Protein AF-A0A1S3SBT1-F1 (afdb_monomer_lite)

Structure (mmCIF, N/CA/C/O backbone):
data_AF-A0A1S3SBT1-F1
#
_entry.id   AF-A0A1S3SBT1-F1
#
loop_
_atom_site.group_PDB
_atom_site.id
_atom_site.type_symbol
_atom_site.label_atom_id
_atom_site.label_alt_id
_atom_site.label_comp_id
_atom_site.label_asym_id
_atom_site.label_entity_id
_atom_site.label_seq_id
_atom_site.pdbx_PDB_ins_code
_atom_site.Cartn_x
_atom_site.Cartn_y
_atom_site.Cartn_z
_atom_site.occupancy
_atom_site.B_iso_or_equiv
_atom_site.auth_seq_id
_atom_site.auth_comp_id
_atom_site.auth_asym_id
_atom_site.auth_atom_id
_atom_site.pdbx_PDB_model_num
ATOM 1 N N . MET A 1 1 ? 6.942 11.671 21.708 1.00 81.94 1 MET A N 1
ATOM 2 C CA . MET A 1 1 ? 5.556 11.330 22.105 1.00 81.94 1 MET A CA 1
ATOM 3 C C . MET A 1 1 ? 4.851 12.502 22.788 1.00 81.94 1 MET A C 1
ATOM 5 O O . MET A 1 1 ? 3.897 12.998 22.210 1.00 81.94 1 MET A O 1
ATOM 9 N N . ASP A 1 2 ? 5.328 13.026 23.923 1.00 81.50 2 ASP A N 1
ATOM 10 C CA . ASP A 1 2 ? 4.641 14.138 24.624 1.00 81.50 2 ASP A CA 1
ATOM 11 C C . ASP A 1 2 ? 4.507 15.416 23.784 1.00 81.50 2 ASP A C 1
ATOM 13 O O . ASP A 1 2 ? 3.442 16.028 23.732 1.00 81.50 2 ASP A O 1
ATOM 17 N N . SER A 1 3 ? 5.566 15.779 23.051 1.00 83.88 3 SER A N 1
ATOM 18 C CA . SER A 1 3 ? 5.545 16.908 22.110 1.00 83.88 3 SER A CA 1
ATOM 19 C C . SER A 1 3 ? 4.547 16.704 20.960 1.00 83.88 3 SER A C 1
ATOM 21 O O . SER A 1 3 ? 3.870 17.649 20.571 1.00 83.88 3 SER A O 1
ATOM 23 N N . PHE A 1 4 ? 4.388 15.472 20.467 1.00 87.50 4 PHE A N 1
ATOM 24 C CA . PHE A 1 4 ? 3.412 15.140 19.426 1.00 87.50 4 PHE A CA 1
ATOM 25 C C . PHE A 1 4 ? 1.975 15.235 19.951 1.00 87.50 4 PHE A C 1
ATOM 27 O O . PHE A 1 4 ? 1.123 15.871 19.332 1.00 87.50 4 PHE A O 1
ATOM 34 N N . MET A 1 5 ? 1.720 14.674 21.136 1.00 90.38 5 MET A N 1
ATOM 35 C CA . MET A 1 5 ? 0.398 14.691 21.764 1.00 90.38 5 MET A CA 1
ATOM 36 C C . MET A 1 5 ? -0.037 16.087 22.214 1.00 90.38 5 MET A C 1
ATOM 38 O O . MET A 1 5 ? -1.235 16.338 22.350 1.00 90.38 5 MET A O 1
ATOM 42 N N . ALA A 1 6 ? 0.901 17.024 22.390 1.00 87.38 6 ALA A N 1
ATOM 43 C CA . ALA A 1 6 ? 0.577 18.419 22.667 1.00 87.38 6 ALA A CA 1
ATOM 44 C C . ALA A 1 6 ? -0.276 19.067 21.559 1.00 87.38 6 ALA A C 1
ATOM 46 O O . ALA A 1 6 ? -1.055 19.966 21.868 1.00 87.38 6 ALA A O 1
ATOM 47 N N . ASN A 1 7 ? -0.201 18.570 20.319 1.00 83.62 7 ASN A N 1
ATOM 48 C CA . ASN A 1 7 ? -1.014 19.047 19.195 1.00 83.62 7 ASN A CA 1
ATOM 49 C C . ASN A 1 7 ? -2.486 18.595 19.266 1.00 83.62 7 ASN A C 1
ATOM 51 O O . ASN A 1 7 ? -3.324 19.104 18.527 1.00 83.62 7 ASN A O 1
ATOM 55 N N . PHE A 1 8 ? -2.818 17.645 20.147 1.00 87.69 8 PHE A N 1
ATOM 56 C CA . PHE A 1 8 ? -4.122 16.971 20.183 1.00 87.69 8 PHE A CA 1
ATOM 57 C C . PHE A 1 8 ? -4.795 17.030 21.560 1.00 87.69 8 PHE A C 1
ATOM 59 O O . PHE A 1 8 ? -5.602 16.169 21.900 1.00 87.69 8 PHE A O 1
ATOM 66 N N . ARG A 1 9 ? -4.482 18.054 22.365 1.00 84.75 9 ARG A N 1
ATOM 67 C CA . ARG A 1 9 ? -5.026 18.222 23.729 1.00 84.75 9 ARG A CA 1
ATOM 68 C C . ARG A 1 9 ? -6.550 18.326 23.780 1.00 84.75 9 ARG A C 1
ATOM 70 O O . ARG A 1 9 ? -7.144 17.924 24.768 1.00 84.75 9 ARG A O 1
ATOM 77 N N . GLU A 1 10 ? -7.156 18.862 22.727 1.00 87.19 10 GLU A N 1
ATOM 78 C CA . GLU A 1 10 ? -8.607 19.059 22.613 1.00 87.19 10 GLU A CA 1
ATOM 79 C C . GLU A 1 10 ? -9.366 17.789 22.208 1.00 87.19 10 GLU A C 1
ATOM 81 O O . GLU A 1 10 ? -10.591 17.812 22.123 1.00 87.19 10 GLU A O 1
ATOM 86 N N . ARG A 1 11 ? -8.657 16.700 21.889 1.00 86.81 11 ARG A N 1
ATOM 87 C CA . ARG A 1 11 ? -9.279 15.448 21.457 1.00 86.81 11 ARG A CA 1
ATOM 88 C C . ARG A 1 11 ? -9.706 14.597 22.647 1.00 86.81 11 ARG A C 1
ATOM 90 O O . ARG A 1 11 ? -9.112 14.676 23.724 1.00 86.81 11 ARG A O 1
ATOM 97 N N . SER A 1 12 ? -10.727 13.773 22.428 1.00 90.69 12 SER A N 1
ATOM 98 C CA . SER A 1 12 ? -11.200 12.800 23.414 1.00 90.69 12 SER A CA 1
ATOM 99 C C . SER A 1 12 ? -10.101 11.801 23.798 1.00 90.69 12 SER A C 1
ATOM 101 O O . SER A 1 12 ? -9.121 11.622 23.075 1.00 90.69 12 SER A O 1
ATOM 103 N N . GLU A 1 13 ? -10.254 11.137 24.943 1.00 91.25 13 GLU A N 1
ATOM 104 C CA . GLU A 1 13 ? -9.289 10.140 25.426 1.00 91.25 13 GLU A CA 1
ATOM 105 C C . GLU A 1 13 ? -9.072 9.010 24.409 1.00 91.25 13 GLU A C 1
ATOM 107 O O . GLU A 1 13 ? -7.934 8.738 24.041 1.00 91.25 13 GLU A O 1
ATOM 112 N N . VAL A 1 14 ? -10.156 8.476 23.840 1.00 91.94 14 VAL A N 1
ATOM 113 C CA . VAL A 1 14 ? -10.114 7.408 22.824 1.00 91.94 14 VAL A CA 1
ATOM 114 C C . VAL A 1 14 ? -9.389 7.854 21.549 1.00 91.94 14 VAL A C 1
ATOM 116 O O . VAL A 1 14 ? -8.582 7.117 20.988 1.00 91.94 14 VAL A O 1
ATOM 119 N N . GLU A 1 15 ? -9.630 9.083 21.082 1.00 92.50 15 GLU A N 1
ATOM 120 C CA . GLU A 1 15 ? -8.884 9.630 19.941 1.00 92.50 15 GLU A CA 1
ATOM 121 C C . GLU A 1 15 ? -7.397 9.782 20.264 1.00 92.50 15 GLU A C 1
ATOM 123 O O . GLU A 1 15 ? -6.548 9.567 19.401 1.00 92.50 15 GLU A O 1
ATOM 128 N N . ARG A 1 16 ? -7.063 10.170 21.498 1.00 92.44 16 ARG A N 1
ATOM 129 C CA . ARG A 1 16 ? -5.675 10.339 21.925 1.00 92.44 16 ARG A CA 1
ATOM 130 C C . ARG A 1 16 ? -4.946 9.005 22.031 1.00 92.44 16 ARG A C 1
ATOM 132 O O . ARG A 1 16 ? -3.794 8.956 21.612 1.00 92.44 16 ARG A O 1
ATOM 139 N N . GLU A 1 17 ? -5.593 7.961 22.536 1.00 93.56 17 GLU A N 1
ATOM 140 C CA . GLU A 1 17 ? -5.052 6.597 22.545 1.00 93.56 17 GLU A CA 1
ATOM 141 C C . GLU A 1 17 ? -4.761 6.123 21.120 1.00 93.56 17 GLU A C 1
ATOM 143 O O . GLU A 1 17 ? -3.636 5.739 20.809 1.00 93.56 17 GLU A O 1
ATOM 148 N N . TRP A 1 18 ? -5.725 6.280 20.210 1.00 94.94 18 TRP A N 1
ATOM 149 C CA . TRP A 1 18 ? -5.542 5.917 18.805 1.00 94.94 18 TRP A CA 1
ATOM 150 C C . TRP A 1 18 ? -4.385 6.688 18.141 1.00 94.94 18 TRP A C 1
ATOM 152 O O . TRP A 1 18 ? -3.579 6.124 17.400 1.00 94.94 18 TRP A O 1
ATOM 162 N N . LEU A 1 19 ? -4.248 7.986 18.434 1.00 95.00 19 LEU A N 1
ATOM 163 C CA . LEU A 1 19 ? -3.139 8.811 17.938 1.00 95.00 19 LEU A CA 1
ATOM 164 C C . LEU A 1 19 ? -1.782 8.398 18.525 1.00 95.00 19 LEU A C 1
ATOM 166 O O . LEU A 1 19 ? -0.765 8.489 17.833 1.00 95.00 19 LEU A O 1
ATOM 170 N N . GLN A 1 20 ? -1.749 7.954 19.783 1.00 94.88 20 GLN A N 1
ATOM 171 C CA . GLN A 1 20 ? -0.543 7.403 20.404 1.00 94.88 20 GLN A CA 1
ATOM 172 C C . GLN A 1 20 ? -0.136 6.096 19.731 1.00 94.88 20 GLN A C 1
ATOM 174 O O . GLN A 1 20 ? 1.034 5.951 19.373 1.00 94.88 20 GLN A O 1
ATOM 179 N N . GLU A 1 21 ? -1.085 5.186 19.503 1.00 95.31 21 GLU A N 1
ATOM 180 C CA . GLU A 1 21 ? -0.840 3.940 18.773 1.00 95.31 21 GLU A CA 1
ATOM 181 C C . GLU A 1 21 ? -0.306 4.216 17.369 1.00 95.31 21 GLU A C 1
ATOM 183 O O . GLU A 1 21 ? 0.695 3.624 16.970 1.00 95.31 21 GLU A O 1
ATOM 188 N N . LEU A 1 22 ? -0.902 5.170 16.645 1.00 95.69 22 LEU A N 1
ATOM 189 C CA . LEU A 1 22 ? -0.420 5.583 15.328 1.00 95.69 22 LEU A CA 1
ATOM 190 C C . LEU A 1 22 ? 1.019 6.093 15.389 1.00 95.69 22 LEU A C 1
ATOM 192 O O . LEU A 1 22 ? 1.849 5.678 14.583 1.00 95.69 22 LEU A O 1
ATOM 196 N N . PHE A 1 23 ? 1.334 6.977 16.338 1.00 95.31 23 PHE A N 1
ATOM 197 C CA . PHE A 1 23 ? 2.682 7.525 16.479 1.00 95.31 23 PHE A CA 1
ATOM 198 C C . PHE A 1 23 ? 3.713 6.430 16.777 1.00 95.31 23 PHE A C 1
ATOM 200 O O . PHE A 1 23 ? 4.773 6.385 16.148 1.00 95.31 23 PHE A O 1
ATOM 207 N N . VAL A 1 24 ? 3.399 5.533 17.716 1.00 95.44 24 VAL A N 1
ATOM 208 C CA . VAL A 1 24 ? 4.248 4.384 18.059 1.00 95.44 24 VAL A CA 1
ATOM 209 C C . VAL A 1 24 ? 4.427 3.483 16.841 1.00 95.44 24 VAL A C 1
ATOM 211 O O . VAL A 1 24 ? 5.555 3.138 16.496 1.00 95.44 24 VAL A O 1
ATOM 214 N N . PHE A 1 25 ? 3.342 3.179 16.130 1.00 95.94 25 PHE A N 1
ATOM 215 C CA . PHE A 1 25 ? 3.380 2.341 14.942 1.00 95.94 25 PHE A CA 1
ATOM 216 C C . PHE A 1 25 ? 4.253 2.946 13.839 1.00 95.94 25 PHE A C 1
ATOM 218 O O . PHE A 1 25 ? 5.095 2.249 13.277 1.00 95.94 25 PHE A O 1
ATOM 225 N N . VAL A 1 26 ? 4.095 4.239 13.541 1.00 93.81 26 VAL A N 1
ATOM 226 C CA . VAL A 1 26 ? 4.898 4.940 12.528 1.00 93.81 26 VAL A CA 1
ATOM 227 C C . VAL A 1 26 ? 6.373 4.949 12.922 1.00 93.81 26 VAL A C 1
ATOM 229 O O . VAL A 1 26 ? 7.224 4.657 12.082 1.00 93.81 26 VAL A O 1
ATOM 232 N N . ARG A 1 27 ? 6.685 5.242 14.189 1.00 93.31 27 ARG A N 1
ATOM 233 C CA . ARG A 1 27 ? 8.058 5.256 14.708 1.00 93.31 27 ARG A CA 1
ATOM 234 C C . ARG A 1 27 ? 8.724 3.881 14.627 1.00 93.31 27 ARG A C 1
ATOM 236 O O . ARG A 1 27 ? 9.890 3.813 14.252 1.00 93.31 27 ARG A O 1
ATOM 243 N N . ASP A 1 28 ? 8.003 2.819 14.972 1.00 94.12 28 ASP A N 1
ATOM 244 C CA . ASP A 1 28 ? 8.594 1.489 15.146 1.00 94.12 28 ASP A CA 1
ATOM 245 C C . ASP A 1 28 ? 8.542 0.641 13.869 1.00 94.12 28 ASP A C 1
ATOM 247 O O . ASP A 1 28 ? 9.455 -0.141 13.620 1.00 94.12 28 ASP A O 1
ATOM 251 N N . ASN A 1 29 ? 7.518 0.815 13.025 1.00 93.19 29 ASN A N 1
ATOM 252 C CA . ASN A 1 29 ? 7.289 -0.040 11.855 1.00 93.19 29 ASN A CA 1
ATOM 253 C C . ASN A 1 29 ? 7.574 0.660 10.523 1.00 93.19 29 ASN A C 1
ATOM 255 O O . ASN A 1 29 ? 8.060 0.019 9.595 1.00 93.19 29 ASN A O 1
ATOM 259 N N . LEU A 1 30 ? 7.304 1.962 10.393 1.00 90.69 30 LEU A N 1
ATOM 260 C CA . LEU A 1 30 ? 7.483 2.663 9.115 1.00 90.69 30 LEU A CA 1
ATOM 261 C C . LEU A 1 30 ? 8.811 3.422 9.042 1.00 90.69 30 LEU A C 1
ATOM 263 O O . LEU A 1 30 ? 9.525 3.338 8.048 1.00 90.69 30 LEU A O 1
ATOM 267 N N . TYR A 1 31 ? 9.162 4.165 10.087 1.00 88.56 31 TYR A N 1
ATOM 268 C CA . TYR A 1 31 ? 10.351 5.012 10.096 1.00 88.56 31 TYR A CA 1
ATOM 269 C C . TYR A 1 31 ? 11.665 4.245 9.831 1.00 88.56 31 TYR A C 1
ATOM 271 O O . TYR A 1 31 ? 12.457 4.720 9.013 1.00 88.56 31 TYR A O 1
ATOM 279 N N . PRO A 1 32 ? 11.902 3.042 10.400 1.00 88.00 32 PRO A N 1
ATOM 280 C CA . PRO A 1 32 ? 13.158 2.319 10.187 1.00 88.00 32 PRO A CA 1
ATOM 281 C C . PRO A 1 32 ? 13.380 1.877 8.735 1.00 88.00 32 PRO A C 1
ATOM 283 O O . PRO A 1 32 ? 14.521 1.816 8.279 1.00 88.00 32 PRO A O 1
ATOM 286 N N . VAL A 1 33 ? 12.307 1.601 7.984 1.00 83.88 33 VAL A N 1
ATOM 287 C CA . VAL A 1 33 ? 12.416 1.130 6.590 1.00 83.88 33 VAL A CA 1
ATOM 288 C C . VAL A 1 33 ? 12.629 2.242 5.576 1.00 83.88 33 VAL A C 1
ATOM 290 O O . VAL A 1 33 ? 12.938 1.963 4.419 1.00 83.88 33 VAL A O 1
ATOM 293 N N . LEU A 1 34 ? 12.502 3.500 5.995 1.00 79.38 34 LEU A N 1
ATOM 294 C CA . LEU A 1 34 ? 12.773 4.643 5.133 1.00 79.38 34 LEU A CA 1
ATOM 295 C C . LEU A 1 34 ? 14.276 4.926 4.977 1.00 79.38 34 LEU A C 1
ATOM 297 O O . LEU A 1 34 ? 14.650 5.655 4.063 1.00 79.38 34 LEU A O 1
ATOM 301 N N . GLY A 1 35 ? 15.139 4.309 5.797 1.00 65.06 35 GLY A N 1
ATOM 302 C CA . GLY A 1 35 ? 16.602 4.411 5.713 1.00 65.06 35 GLY A CA 1
ATOM 303 C C . GLY A 1 35 ? 17.174 5.790 6.102 1.00 65.06 35 GLY A C 1
ATOM 304 O O . GLY A 1 35 ? 16.425 6.696 6.456 1.00 65.06 35 GLY A O 1
ATOM 305 N N . PRO A 1 36 ? 18.506 6.009 5.989 1.00 55.16 36 PRO A N 1
ATOM 306 C CA . PRO A 1 36 ? 19.169 7.318 6.209 1.00 55.16 36 PRO A CA 1
ATOM 307 C C . PRO A 1 36 ? 18.782 8.392 5.166 1.00 55.16 36 PRO A C 1
ATOM 309 O O . PRO A 1 36 ? 19.274 9.518 5.151 1.00 55.16 36 PRO A O 1
ATOM 312 N N . SER A 1 37 ? 17.909 7.990 4.258 1.00 51.69 37 SER A N 1
ATOM 313 C CA . SER A 1 37 ? 17.409 8.626 3.059 1.00 51.69 37 SER A CA 1
ATOM 314 C C . SER A 1 37 ? 16.285 9.632 3.292 1.00 51.69 37 SER A C 1
ATOM 316 O O . SER A 1 37 ? 15.920 10.362 2.373 1.00 51.69 37 SER A O 1
ATOM 318 N N . THR A 1 38 ? 15.722 9.651 4.500 1.00 51.88 38 THR A N 1
ATOM 319 C CA . THR A 1 38 ? 14.586 10.487 4.916 1.00 51.88 38 THR A CA 1
ATOM 320 C C . THR A 1 38 ? 14.904 11.978 4.977 1.00 51.88 38 THR A C 1
ATOM 322 O O . THR A 1 38 ? 13.992 12.794 5.103 1.00 51.88 38 THR A O 1
ATOM 325 N N . GLY A 1 39 ? 16.177 12.370 4.875 1.00 55.47 39 GLY A N 1
ATOM 326 C CA . GLY A 1 39 ? 16.572 13.744 5.160 1.00 55.47 39 GLY A CA 1
ATOM 327 C C . GLY A 1 39 ? 16.205 14.117 6.600 1.00 55.47 39 GLY A C 1
ATOM 328 O O . GLY A 1 39 ? 16.385 13.327 7.519 1.00 55.47 39 GLY A O 1
ATOM 329 N N . THR A 1 40 ? 15.679 15.323 6.799 1.00 62.72 40 THR A N 1
ATOM 330 C CA . THR A 1 40 ? 15.282 15.880 8.105 1.00 62.72 40 THR A CA 1
ATOM 331 C C . THR A 1 40 ? 13.908 15.416 8.601 1.00 62.72 40 THR A C 1
ATOM 333 O O . THR A 1 40 ? 13.408 15.974 9.574 1.00 62.72 40 THR A O 1
ATOM 336 N N . VAL A 1 41 ? 13.267 14.454 7.929 1.00 77.75 41 VAL A N 1
ATOM 337 C CA . VAL A 1 41 ? 11.922 13.990 8.290 1.00 77.75 41 VAL A CA 1
ATOM 338 C C . VAL A 1 41 ? 11.944 13.308 9.652 1.00 77.75 41 VAL A C 1
ATOM 340 O O . VAL A 1 41 ? 12.600 12.282 9.817 1.00 77.75 41 VAL A O 1
ATOM 343 N N . SER A 1 42 ? 11.188 13.843 10.610 1.00 86.00 42 SER A N 1
ATOM 344 C CA . SER A 1 42 ? 11.016 13.216 11.920 1.00 86.00 42 SER A CA 1
ATOM 345 C C . SER A 1 42 ? 9.818 12.247 11.945 1.00 86.00 42 SER A C 1
ATOM 347 O O . SER A 1 42 ? 8.878 12.394 11.150 1.00 86.00 42 SER A O 1
ATOM 349 N N . PRO A 1 43 ? 9.790 11.270 12.875 1.00 88.06 43 PRO A N 1
ATOM 350 C CA . PRO A 1 43 ? 8.619 10.418 13.099 1.00 88.06 43 PRO A CA 1
ATOM 351 C C . PRO A 1 43 ? 7.334 11.216 13.373 1.00 88.06 43 PRO A C 1
ATOM 353 O O . PRO A 1 43 ? 6.252 10.805 12.956 1.00 88.06 43 PRO A O 1
ATOM 356 N N . GLU A 1 44 ? 7.438 12.375 14.032 1.00 89.25 44 GLU A N 1
ATOM 357 C CA . GLU A 1 44 ? 6.314 13.286 14.275 1.00 89.25 44 GLU A CA 1
ATOM 358 C C . GLU A 1 44 ? 5.731 13.828 12.969 1.00 89.25 44 GLU A C 1
ATOM 360 O O . GLU A 1 44 ? 4.518 13.766 12.779 1.00 89.25 44 GLU A O 1
ATOM 365 N N . GLN A 1 45 ? 6.574 14.313 12.052 1.00 88.06 45 GLN A N 1
ATOM 366 C CA . GLN A 1 45 ? 6.116 14.841 10.763 1.00 88.06 45 GLN A CA 1
ATOM 367 C C . GLN A 1 45 ? 5.434 13.756 9.928 1.00 88.06 45 GLN A C 1
ATOM 369 O O . GLN A 1 45 ? 4.367 13.984 9.363 1.00 88.06 45 GLN A O 1
ATOM 374 N N . LEU A 1 46 ? 6.009 12.551 9.905 1.00 89.12 46 LEU A N 1
ATOM 375 C CA . LEU A 1 46 ? 5.430 11.409 9.200 1.00 89.12 46 LEU A CA 1
ATOM 376 C C . LEU A 1 46 ? 4.082 10.983 9.802 1.00 89.12 46 LEU A C 1
ATOM 378 O O . LEU A 1 46 ? 3.149 10.660 9.069 1.00 89.12 46 LEU A O 1
ATOM 382 N N . SER A 1 47 ? 3.957 11.041 11.129 1.00 92.12 47 SER A N 1
ATOM 383 C CA . SER A 1 47 ? 2.703 10.755 11.834 1.00 92.12 47 SER A CA 1
ATOM 384 C C . SER A 1 47 ? 1.627 11.805 11.535 1.00 92.12 47 SER A C 1
ATOM 386 O O . SER A 1 47 ? 0.472 11.452 11.308 1.00 92.12 47 SER A O 1
ATOM 388 N N . LEU A 1 48 ? 1.992 13.090 11.472 1.00 90.56 48 LEU A N 1
ATOM 389 C CA . LEU A 1 48 ? 1.073 14.168 11.083 1.00 90.56 48 LEU A CA 1
ATOM 390 C C . LEU A 1 48 ? 0.599 14.019 9.633 1.00 90.56 48 LEU A C 1
ATOM 392 O O . LEU A 1 48 ? -0.601 14.120 9.371 1.00 90.56 48 LEU A O 1
ATOM 396 N N . ALA A 1 49 ? 1.515 13.715 8.709 1.00 90.31 49 ALA A N 1
ATOM 397 C CA . ALA A 1 49 ? 1.176 13.435 7.316 1.00 90.31 49 ALA A CA 1
ATOM 398 C C . ALA A 1 49 ? 0.219 12.236 7.209 1.00 90.31 49 ALA A C 1
ATOM 400 O O . ALA A 1 49 ? -0.778 12.294 6.487 1.00 90.31 49 ALA A O 1
ATOM 401 N N . MET A 1 50 ? 0.468 11.172 7.979 1.00 91.31 50 MET A N 1
ATOM 402 C CA . MET A 1 50 ? -0.415 10.008 8.051 1.00 91.31 50 MET A CA 1
ATOM 403 C C . MET A 1 50 ? -1.824 10.387 8.526 1.00 91.31 50 MET A C 1
ATOM 405 O O . MET A 1 50 ? -2.799 10.019 7.875 1.00 91.31 50 MET A O 1
ATOM 409 N N . ILE A 1 51 ? -1.950 11.170 9.603 1.00 91.50 51 ILE A N 1
ATOM 410 C CA . ILE A 1 51 ? -3.254 11.634 10.107 1.00 91.50 51 ILE A CA 1
ATOM 411 C C . ILE A 1 51 ? -4.000 12.421 9.033 1.00 91.50 51 ILE A C 1
ATOM 413 O O . ILE A 1 51 ? -5.165 12.134 8.769 1.00 91.50 51 ILE A O 1
ATOM 417 N N . ARG A 1 52 ? -3.321 13.350 8.351 1.00 89.38 52 ARG A N 1
ATOM 418 C CA . ARG A 1 52 ? -3.913 14.128 7.254 1.00 89.38 52 ARG A CA 1
ATOM 419 C C . ARG A 1 52 ? -4.419 13.223 6.130 1.00 89.38 52 ARG A C 1
ATOM 421 O O . ARG A 1 52 ? -5.505 13.458 5.608 1.00 89.38 52 ARG A O 1
ATOM 428 N N . ARG A 1 53 ? -3.674 12.172 5.763 1.00 90.19 53 ARG A N 1
ATOM 429 C CA . ARG A 1 53 ? -4.114 11.200 4.744 1.00 90.19 53 ARG A CA 1
ATOM 430 C C . ARG A 1 53 ? -5.300 10.362 5.195 1.00 90.19 53 ARG A C 1
ATOM 432 O O . ARG A 1 53 ? -6.188 10.113 4.387 1.00 90.19 53 ARG A O 1
ATOM 439 N N . VAL A 1 54 ? -5.335 9.958 6.461 1.00 91.19 54 VAL A N 1
ATOM 440 C CA . VAL A 1 54 ? -6.478 9.242 7.038 1.00 91.19 54 VAL A CA 1
ATOM 441 C C . VAL A 1 54 ? -7.720 10.127 7.033 1.00 91.19 54 VAL A C 1
ATOM 443 O O . VAL A 1 54 ? -8.759 9.708 6.533 1.00 91.19 54 VAL A O 1
ATOM 446 N N . GLU A 1 55 ? -7.610 11.362 7.521 1.00 88.56 55 GLU A N 1
ATOM 447 C CA . GLU A 1 55 ? -8.717 12.324 7.541 1.00 88.56 55 GLU A CA 1
ATOM 448 C C . GLU A 1 55 ? -9.230 12.613 6.119 1.00 88.56 55 GLU A C 1
ATOM 450 O O . GLU A 1 55 ? -10.440 12.633 5.895 1.00 88.56 55 GLU A O 1
ATOM 455 N N . GLN A 1 56 ? -8.326 12.748 5.139 1.00 86.56 56 GLN A N 1
ATOM 456 C CA . GLN A 1 56 ? -8.680 12.877 3.719 1.00 86.56 56 GLN A CA 1
ATOM 457 C C . GLN A 1 56 ? -9.418 11.643 3.184 1.00 86.56 56 GLN A C 1
ATOM 459 O O . GLN A 1 56 ? -10.425 11.789 2.496 1.00 86.56 56 GLN A O 1
ATOM 464 N N . ALA A 1 57 ? -8.939 10.435 3.493 1.00 86.94 57 ALA A N 1
ATOM 465 C CA . ALA A 1 57 ? -9.518 9.186 2.997 1.00 86.94 57 ALA A CA 1
ATOM 466 C C . ALA A 1 57 ? -10.906 8.891 3.585 1.00 86.94 57 ALA A C 1
ATOM 468 O O . ALA A 1 57 ? -11.757 8.336 2.895 1.00 86.94 57 ALA A O 1
ATOM 469 N N . VAL A 1 58 ? -11.149 9.284 4.838 1.00 85.00 58 VAL A N 1
ATOM 470 C CA . VAL A 1 58 ? -12.464 9.151 5.488 1.00 85.00 58 VAL A CA 1
ATOM 471 C C . VAL A 1 58 ? -13.492 10.126 4.887 1.00 85.00 58 VAL A C 1
ATOM 473 O O . VAL A 1 58 ? -14.694 9.921 5.035 1.00 85.00 58 VAL A O 1
ATOM 476 N N . GLY A 1 59 ? -13.050 11.167 4.168 1.00 70.38 59 GLY A N 1
ATOM 477 C CA . GLY A 1 59 ? -13.931 12.043 3.388 1.00 70.38 59 GLY A CA 1
ATOM 478 C C . GLY A 1 59 ? -14.884 12.902 4.225 1.00 70.38 59 GLY A C 1
ATOM 479 O O . GLY A 1 59 ? -15.874 13.413 3.703 1.00 70.38 59 GLY A O 1
ATOM 480 N N . SER A 1 60 ? -14.619 13.066 5.524 1.00 58.00 60 SER A N 1
ATOM 481 C CA . SER A 1 60 ? -15.497 13.836 6.404 1.00 58.00 60 SER A CA 1
ATOM 482 C C . SER A 1 60 ? -15.384 15.332 6.123 1.00 58.00 60 SER A C 1
ATOM 484 O O . SER A 1 60 ? -14.300 15.913 6.166 1.00 58.00 60 SER A O 1
ATOM 486 N N . SER A 1 61 ? -16.529 15.982 5.898 1.00 50.91 61 SER A N 1
ATOM 487 C CA . SER A 1 61 ? -16.641 17.445 5.790 1.00 50.91 61 SER A CA 1
ATOM 488 C C . SER A 1 61 ? -16.208 18.167 7.074 1.00 50.91 61 SER A C 1
ATOM 490 O O . SER A 1 61 ? -15.875 19.349 7.037 1.00 50.91 61 SER A O 1
ATOM 492 N N . CYS A 1 62 ? -16.175 17.453 8.203 1.00 49.62 62 CYS A N 1
ATOM 493 C CA . CYS A 1 62 ? -15.501 17.892 9.414 1.00 49.62 62 CYS A CA 1
ATOM 494 C C . CYS A 1 62 ? -14.061 17.379 9.383 1.00 49.62 62 CYS A C 1
ATOM 496 O O . CYS A 1 62 ? -13.800 16.221 9.725 1.00 49.62 62 CYS A O 1
ATOM 498 N N . ALA A 1 63 ? -13.123 18.262 9.026 1.00 55.06 63 ALA A N 1
ATOM 499 C CA . ALA A 1 63 ? -11.723 18.085 9.393 1.00 55.06 63 ALA A CA 1
ATOM 500 C C . ALA A 1 63 ? -11.692 17.691 10.875 1.00 55.06 63 ALA A C 1
ATOM 502 O O . ALA A 1 63 ? -12.288 18.415 11.676 1.00 55.06 63 ALA A O 1
ATOM 503 N N . ARG A 1 64 ? -11.047 16.559 11.209 1.00 66.38 64 ARG A N 1
ATOM 504 C CA . ARG A 1 64 ? -10.907 15.930 12.546 1.00 66.38 64 ARG A CA 1
ATOM 505 C C . ARG A 1 64 ? -11.610 14.583 12.780 1.00 66.38 64 ARG A C 1
ATOM 507 O O . ARG A 1 64 ? -11.477 14.074 13.886 1.00 66.38 64 ARG A O 1
ATOM 514 N N . SER A 1 65 ? -12.283 13.935 11.828 1.00 77.38 65 SER A N 1
ATOM 515 C CA . SER A 1 65 ? -12.791 12.569 12.088 1.00 77.38 65 SER A CA 1
ATOM 516 C C . SER A 1 65 ? -11.688 11.505 11.996 1.00 77.38 65 SER A C 1
ATOM 518 O O . SER A 1 65 ? -11.077 11.351 10.937 1.00 77.38 65 SER A O 1
ATOM 520 N N . LEU A 1 66 ? -11.484 10.730 13.065 1.00 87.94 66 LEU A N 1
ATOM 521 C CA . LEU A 1 66 ? -10.576 9.579 13.080 1.00 87.94 66 LEU A CA 1
ATOM 522 C C . LEU A 1 66 ? -11.353 8.258 12.948 1.00 87.94 66 LEU A C 1
ATOM 524 O O . LEU A 1 66 ? -12.440 8.127 13.518 1.00 87.94 66 LEU A O 1
ATOM 528 N N . PRO A 1 67 ? -10.813 7.256 12.235 1.00 90.19 67 PRO A N 1
ATOM 529 C CA . PRO A 1 67 ? -11.452 5.958 12.072 1.00 90.19 67 PRO A CA 1
ATOM 530 C C . PRO A 1 67 ? -11.210 5.092 13.316 1.00 90.19 67 PRO A C 1
ATOM 532 O O . PRO A 1 67 ? -10.472 4.117 13.265 1.00 90.19 67 PRO A O 1
ATOM 535 N N . LEU A 1 68 ? -11.837 5.433 14.444 1.00 91.06 68 LEU A N 1
ATOM 536 C CA . LEU A 1 68 ? -11.599 4.765 15.736 1.00 91.06 68 LEU A CA 1
ATOM 537 C C . LEU A 1 68 ? -11.935 3.264 15.733 1.00 91.06 68 LEU A C 1
ATOM 539 O O . LEU A 1 68 ? -11.446 2.521 16.574 1.00 91.06 68 LEU A O 1
ATOM 543 N N . SER A 1 69 ? -12.751 2.798 14.782 1.00 90.50 69 SER A N 1
ATOM 544 C CA . SER A 1 69 ? -13.024 1.369 14.592 1.00 90.50 69 SER A CA 1
ATOM 545 C C . SER A 1 69 ? -11.893 0.615 13.889 1.00 90.50 69 SER A C 1
ATOM 547 O O . SER A 1 69 ? -11.991 -0.603 13.756 1.00 90.50 69 SER A O 1
ATOM 549 N N . TYR A 1 70 ? -10.881 1.323 13.379 1.00 93.75 70 TYR A N 1
ATOM 550 C CA . TYR A 1 70 ? -9.754 0.757 12.654 1.00 93.75 70 TYR A CA 1
ATOM 551 C C . TYR A 1 70 ? -8.507 0.670 13.520 1.00 93.75 70 TYR A C 1
ATOM 553 O O . TYR A 1 70 ? -8.122 1.639 14.174 1.00 93.75 70 TYR A O 1
ATOM 561 N N . ARG A 1 71 ? -7.815 -0.464 13.415 1.00 95.00 71 ARG A N 1
ATOM 562 C CA . ARG A 1 71 ? -6.527 -0.706 14.070 1.00 95.00 71 ARG A CA 1
ATOM 563 C C . ARG A 1 71 ? -5.394 -0.707 13.050 1.00 95.00 71 ARG A C 1
ATOM 565 O O . ARG A 1 71 ? -5.562 -1.217 11.944 1.00 95.00 71 ARG A O 1
ATOM 572 N N . LEU A 1 72 ? -4.234 -0.171 13.417 1.00 96.00 72 LEU A N 1
ATOM 573 C CA . LEU A 1 72 ? -3.020 -0.322 12.613 1.00 96.00 72 LEU A CA 1
ATOM 574 C C . LEU A 1 72 ? -2.544 -1.779 12.639 1.00 96.00 72 LEU A C 1
ATOM 576 O O . LEU A 1 72 ? -2.578 -2.420 13.690 1.00 96.00 72 LEU A O 1
ATOM 580 N N . ILE A 1 73 ? -2.101 -2.298 11.495 1.00 96.31 73 ILE A N 1
ATOM 581 C CA . ILE A 1 73 ? -1.571 -3.661 11.390 1.00 96.31 73 ILE A CA 1
ATOM 582 C C . ILE A 1 73 ? -0.195 -3.662 10.731 1.00 96.31 73 ILE A C 1
ATOM 584 O O . ILE A 1 73 ? 0.009 -2.998 9.713 1.00 96.31 73 ILE A O 1
ATOM 588 N N . SER A 1 74 ? 0.745 -4.407 11.318 1.00 95.50 74 SER A N 1
ATOM 589 C CA . SER A 1 74 ? 2.053 -4.643 10.703 1.00 95.50 74 SER A CA 1
ATOM 590 C C . SER A 1 74 ? 1.972 -5.768 9.671 1.00 95.50 74 SER A C 1
ATOM 592 O O . SER A 1 74 ? 1.084 -6.621 9.719 1.00 95.50 74 SER A O 1
ATOM 594 N N . VAL A 1 75 ? 2.914 -5.799 8.733 1.00 93.88 75 VAL A N 1
ATOM 595 C CA . VAL A 1 75 ? 2.959 -6.810 7.669 1.00 93.88 75 VAL A CA 1
ATOM 596 C C . VAL A 1 75 ? 3.096 -8.215 8.254 1.00 93.88 75 VAL A C 1
ATOM 598 O O . VAL A 1 75 ? 2.354 -9.120 7.875 1.00 93.88 75 VAL A O 1
ATOM 601 N N . SER A 1 76 ? 4.002 -8.404 9.215 1.00 92.06 76 SER A N 1
ATOM 602 C CA . SER A 1 76 ? 4.168 -9.691 9.904 1.00 92.06 76 SER A CA 1
ATOM 603 C C . SER A 1 76 ? 2.905 -10.131 10.644 1.00 92.06 76 SER A C 1
ATOM 605 O O . SER A 1 76 ? 2.568 -11.318 10.622 1.00 92.06 76 SER A O 1
ATOM 607 N N . GLU A 1 77 ? 2.194 -9.194 11.279 1.00 93.56 77 GLU A N 1
ATOM 608 C CA . GLU A 1 77 ? 0.958 -9.482 11.998 1.00 93.56 77 GLU A CA 1
ATOM 609 C C . GLU A 1 77 ? -0.137 -9.918 11.019 1.00 93.56 77 GLU A C 1
ATOM 611 O O . GLU A 1 77 ? -0.753 -10.965 11.225 1.00 93.56 77 GLU A O 1
ATOM 616 N N . LEU A 1 78 ? -0.312 -9.177 9.919 1.00 93.38 78 LEU A N 1
ATOM 617 C CA . LEU A 1 78 ? -1.256 -9.513 8.855 1.00 93.38 78 LEU A CA 1
ATOM 618 C C . LEU A 1 78 ? -0.996 -10.928 8.332 1.00 93.38 78 LEU A C 1
ATOM 620 O O . LEU A 1 78 ? -1.882 -11.773 8.377 1.00 93.38 78 LEU A O 1
ATOM 624 N N . VAL A 1 79 ? 0.239 -11.212 7.919 1.00 90.75 79 VAL A N 1
ATOM 625 C CA . VAL A 1 79 ? 0.604 -12.498 7.311 1.00 90.75 79 VAL A CA 1
ATOM 626 C C . VAL A 1 79 ? 0.516 -13.672 8.298 1.00 90.75 79 VAL A C 1
ATOM 628 O O . VAL A 1 79 ? 0.247 -14.811 7.914 1.00 90.75 79 VAL A O 1
ATOM 631 N N . THR A 1 80 ? 0.750 -13.430 9.589 1.00 88.75 80 THR A N 1
ATOM 632 C CA . THR A 1 80 ? 0.768 -14.499 10.598 1.00 88.75 80 THR A CA 1
ATOM 633 C C . THR A 1 80 ? -0.622 -14.830 11.128 1.00 88.75 80 THR A C 1
ATOM 635 O O . THR A 1 80 ? -0.923 -16.008 11.370 1.00 88.75 80 THR A O 1
ATOM 638 N N . TRP A 1 81 ? -1.456 -13.811 11.336 1.00 88.81 81 TRP A N 1
ATOM 639 C CA . TRP A 1 81 ? -2.717 -13.949 12.064 1.00 88.81 81 TRP A CA 1
ATOM 640 C C . TRP A 1 81 ? -3.945 -13.918 11.167 1.00 88.81 81 TRP A C 1
ATOM 642 O O . TRP A 1 81 ? -4.938 -14.562 11.505 1.00 88.81 81 TRP A O 1
ATOM 652 N N . GLN A 1 82 ? -3.887 -13.256 10.010 1.00 90.44 82 GLN A N 1
ATOM 653 C CA . GLN A 1 82 ? -5.005 -13.266 9.077 1.00 90.44 82 GLN A CA 1
ATOM 654 C C . GLN A 1 82 ? -5.002 -14.579 8.288 1.00 90.44 82 GLN A C 1
ATOM 656 O O . GLN A 1 82 ? -4.245 -14.766 7.343 1.00 90.44 82 GLN A O 1
ATOM 661 N N . ARG A 1 83 ? -5.832 -15.537 8.712 1.00 87.62 83 ARG A N 1
ATOM 662 C CA . ARG A 1 83 ? -5.903 -16.883 8.107 1.00 87.62 83 ARG A CA 1
ATOM 663 C C . ARG A 1 83 ? -7.035 -17.059 7.105 1.00 87.62 83 ARG A C 1
ATOM 665 O O . ARG A 1 83 ? -7.062 -18.068 6.409 1.00 87.62 83 ARG A O 1
ATOM 672 N N . THR A 1 84 ? -7.941 -16.093 7.022 1.00 90.12 84 THR A N 1
ATOM 673 C CA . THR A 1 84 ? -9.046 -16.075 6.060 1.00 90.12 84 THR A CA 1
ATOM 674 C C . THR A 1 84 ? -8.914 -14.880 5.116 1.00 90.12 84 THR A C 1
ATOM 676 O O . THR A 1 84 ? -8.369 -13.848 5.524 1.00 90.12 84 THR A O 1
ATOM 679 N N . PRO A 1 85 ? -9.395 -14.986 3.865 1.00 91.81 85 PRO A N 1
ATOM 680 C CA . PRO A 1 85 ? -9.471 -13.843 2.966 1.00 91.81 85 PRO A CA 1
ATOM 681 C C . PRO A 1 85 ? -10.266 -12.699 3.600 1.00 91.81 85 PRO A C 1
ATOM 683 O O . PRO A 1 85 ? -11.270 -12.942 4.270 1.00 91.81 85 PRO A O 1
ATOM 686 N N . CYS A 1 86 ? -9.824 -11.459 3.415 1.00 93.12 86 CYS A N 1
ATOM 687 C CA . CYS A 1 86 ? -10.543 -10.287 3.910 1.00 93.12 86 CYS A CA 1
ATOM 688 C C . CYS A 1 86 ? -10.289 -9.052 3.048 1.00 93.12 86 CYS A C 1
ATOM 690 O O . CYS A 1 86 ? -9.349 -9.010 2.251 1.00 93.12 86 CYS A O 1
ATOM 692 N N . CYS A 1 87 ? -11.125 -8.032 3.227 1.00 93.81 87 CYS A N 1
ATOM 693 C CA . CYS A 1 87 ? -10.946 -6.725 2.611 1.00 93.81 87 CYS A CA 1
ATOM 694 C C . CYS A 1 87 ? -10.918 -5.619 3.670 1.00 93.81 87 CYS A C 1
ATOM 696 O O . CYS A 1 87 ? -11.619 -5.680 4.679 1.00 93.81 87 CYS A O 1
ATOM 698 N N . SER A 1 88 ? -10.127 -4.578 3.439 1.00 94.25 88 SER A N 1
ATOM 699 C CA . SER A 1 88 ? -10.183 -3.338 4.207 1.00 94.25 88 SER A CA 1
ATOM 700 C C . SER A 1 88 ? -10.427 -2.183 3.256 1.00 94.25 88 SER A C 1
ATOM 702 O O . SER A 1 88 ? -9.766 -2.058 2.225 1.00 94.25 88 SER A O 1
ATOM 704 N N . ASN A 1 89 ? -11.396 -1.337 3.598 1.00 91.88 89 ASN A N 1
ATOM 705 C CA . ASN A 1 89 ? -11.723 -0.156 2.818 1.00 91.88 89 ASN A CA 1
ATOM 706 C C . ASN A 1 89 ? -12.111 0.999 3.740 1.00 91.88 89 ASN A C 1
ATOM 708 O O . ASN A 1 89 ? -13.233 1.059 4.256 1.00 91.88 89 ASN A O 1
ATOM 712 N N . LEU A 1 90 ? -11.168 1.923 3.912 1.00 90.56 90 LEU A N 1
ATOM 713 C CA . LEU A 1 90 ? -11.307 3.115 4.740 1.00 90.56 90 LEU A CA 1
ATOM 714 C C . LEU A 1 90 ? -12.289 4.137 4.147 1.00 90.56 90 LEU A C 1
ATOM 716 O O . LEU A 1 90 ? -12.894 4.902 4.892 1.00 90.56 90 LEU A O 1
ATOM 720 N N . THR A 1 91 ? -12.465 4.140 2.824 1.00 85.38 91 THR A N 1
ATOM 721 C CA . THR A 1 91 ? -13.314 5.116 2.117 1.00 85.38 91 THR A CA 1
ATOM 722 C C . THR A 1 91 ? -14.803 4.771 2.168 1.00 85.38 91 THR A C 1
ATOM 724 O O . THR A 1 91 ? -15.647 5.602 1.841 1.00 85.38 91 THR A O 1
ATOM 727 N N . TRP A 1 92 ? -15.150 3.544 2.568 1.00 83.88 92 TRP A N 1
ATOM 728 C CA . TRP A 1 92 ? -16.534 3.080 2.599 1.00 83.88 92 TRP A CA 1
ATOM 729 C C . TRP A 1 92 ? -17.186 3.253 3.966 1.00 83.88 92 TRP A C 1
ATOM 731 O O . TRP A 1 92 ? -16.687 2.793 4.997 1.00 83.88 92 TRP A O 1
ATOM 741 N N . SER A 1 93 ? -18.399 3.792 3.965 1.00 83.81 93 SER A N 1
ATOM 742 C CA . SER A 1 93 ? -19.317 3.670 5.096 1.00 83.81 93 SER A CA 1
ATOM 743 C C . SER A 1 93 ? -19.788 2.220 5.285 1.00 83.81 93 SER A C 1
ATOM 745 O O . SER A 1 93 ? -19.698 1.374 4.392 1.00 83.81 93 SER A O 1
ATOM 747 N N . THR A 1 94 ? -20.336 1.906 6.461 1.00 85.25 94 THR A N 1
ATOM 748 C CA . THR A 1 94 ? -20.959 0.596 6.724 1.00 85.25 94 THR A CA 1
ATOM 749 C C . THR A 1 94 ? -22.123 0.307 5.772 1.00 85.25 94 THR A C 1
ATOM 751 O O . THR A 1 94 ? -22.325 -0.844 5.396 1.00 85.25 94 THR A O 1
ATOM 754 N N . ALA A 1 95 ? -22.872 1.337 5.365 1.00 86.62 95 ALA A N 1
ATOM 755 C CA . ALA A 1 95 ? -23.979 1.196 4.422 1.00 86.62 95 ALA A CA 1
ATOM 756 C C . ALA A 1 95 ? -23.480 0.812 3.021 1.00 86.62 95 ALA A C 1
ATOM 758 O O . ALA A 1 95 ? -23.939 -0.188 2.479 1.00 86.62 95 ALA A O 1
ATOM 759 N N . GLN A 1 96 ? -22.478 1.531 2.501 1.00 87.12 96 GLN A N 1
ATOM 760 C CA . GLN A 1 96 ? -21.860 1.231 1.201 1.00 87.12 96 GLN A CA 1
ATOM 761 C C . GLN A 1 96 ? -21.258 -0.174 1.165 1.00 87.12 96 GLN A C 1
ATOM 763 O O . GLN A 1 96 ? -21.440 -0.897 0.194 1.00 87.12 96 GLN A O 1
ATOM 768 N N . HIS A 1 97 ? -20.596 -0.596 2.246 1.00 86.81 97 HIS A N 1
ATOM 769 C CA . HIS A 1 97 ? -20.073 -1.957 2.328 1.00 86.81 97 HIS A CA 1
ATOM 770 C C . HIS A 1 97 ? -21.191 -3.010 2.254 1.00 86.81 97 HIS A C 1
ATOM 772 O O . HIS A 1 97 ? -21.054 -3.999 1.546 1.00 86.81 97 HIS A O 1
ATOM 778 N N . ARG A 1 98 ? -22.311 -2.816 2.965 1.00 89.00 98 ARG A N 1
ATOM 779 C CA . ARG A 1 98 ? -23.445 -3.760 2.923 1.00 89.00 98 ARG A CA 1
ATOM 780 C C . ARG A 1 98 ? -24.101 -3.822 1.549 1.00 89.00 98 ARG A C 1
ATOM 782 O O . ARG A 1 98 ? -24.508 -4.897 1.126 1.00 89.00 98 ARG A O 1
ATOM 789 N N . GLU A 1 99 ? -24.222 -2.681 0.881 1.00 90.19 99 GLU A N 1
ATOM 790 C CA . GLU A 1 99 ? -24.743 -2.619 -0.482 1.00 90.19 99 GLU A CA 1
ATOM 791 C C . GLU A 1 99 ? -23.832 -3.375 -1.447 1.00 90.19 99 GLU A C 1
ATOM 793 O O . GLU A 1 99 ? -24.318 -4.242 -2.168 1.00 90.19 99 GLU A O 1
ATOM 798 N N . TRP A 1 100 ? -22.520 -3.145 -1.362 1.00 87.94 100 TRP A N 1
ATOM 799 C CA . TRP A 1 100 ? -21.532 -3.876 -2.148 1.00 87.94 100 TRP A CA 1
ATOM 800 C C . TRP A 1 100 ? -21.583 -5.389 -1.898 1.00 87.94 100 TRP A C 1
ATOM 802 O O . TRP A 1 100 ? -21.623 -6.150 -2.856 1.00 87.94 100 TRP A O 1
ATOM 812 N N . VAL A 1 101 ? -21.652 -5.838 -0.636 1.00 88.31 101 VAL A N 1
ATOM 813 C CA . VAL A 1 101 ? -21.798 -7.269 -0.298 1.00 88.31 101 VAL A CA 1
ATOM 814 C C . VAL A 1 101 ? -23.058 -7.855 -0.934 1.00 88.31 101 VAL A C 1
ATOM 816 O O . VAL A 1 101 ? -23.001 -8.907 -1.559 1.00 88.31 101 VAL A O 1
ATOM 819 N N . ARG A 1 102 ? -24.193 -7.155 -0.825 1.00 88.69 102 ARG A N 1
ATOM 820 C CA . ARG A 1 102 ? -25.471 -7.609 -1.387 1.00 88.69 102 ARG A CA 1
ATOM 821 C C . ARG A 1 102 ? -25.412 -7.718 -2.909 1.00 88.69 102 ARG A C 1
ATOM 823 O O . ARG A 1 102 ? -25.908 -8.691 -3.467 1.00 88.69 102 ARG A O 1
ATOM 830 N N . GLU A 1 103 ? -24.869 -6.708 -3.580 1.00 87.75 103 GLU A N 1
ATOM 831 C CA . GLU A 1 103 ? -24.693 -6.721 -5.036 1.00 87.75 103 GLU A CA 1
ATOM 832 C C . GLU A 1 103 ? -23.742 -7.820 -5.470 1.00 87.75 103 GLU A C 1
ATOM 834 O O . GLU A 1 103 ? -23.984 -8.478 -6.482 1.00 87.75 103 GLU A O 1
ATOM 839 N N . ALA A 1 104 ? -22.696 -8.040 -4.675 1.00 83.38 104 ALA A N 1
ATOM 840 C CA . ALA A 1 104 ? -21.779 -9.117 -4.907 1.00 83.38 104 ALA A CA 1
ATOM 841 C C . ALA A 1 104 ? -22.552 -10.456 -4.827 1.00 83.38 104 ALA A C 1
ATOM 843 O O . ALA A 1 104 ? -22.782 -11.123 -5.831 1.00 83.38 104 ALA A O 1
ATOM 844 N N . GLU A 1 105 ? -23.053 -10.851 -3.669 1.00 87.56 105 GLU A N 1
ATOM 845 C CA . GLU A 1 105 ? -23.659 -12.180 -3.486 1.00 87.56 105 GLU A CA 1
ATOM 846 C C . GLU A 1 105 ? -24.843 -12.465 -4.441 1.00 87.56 105 GLU A C 1
ATOM 848 O O . GLU A 1 105 ? -25.133 -13.618 -4.761 1.00 87.56 105 GLU A O 1
ATOM 853 N N . GLN A 1 106 ? -25.511 -11.425 -4.958 1.00 87.62 106 GLN A N 1
ATOM 854 C CA . GLN A 1 106 ? -26.525 -11.548 -6.012 1.00 87.62 106 GLN A CA 1
ATOM 855 C C . GLN A 1 106 ? -25.958 -11.843 -7.406 1.00 87.62 106 GLN A C 1
ATOM 857 O O . GLN A 1 106 ? -26.610 -12.535 -8.189 1.00 87.62 106 GLN A O 1
ATOM 862 N N . ALA A 1 107 ? -24.789 -11.299 -7.746 1.00 85.94 107 ALA A N 1
ATOM 863 C CA . ALA A 1 107 ? -24.176 -11.478 -9.057 1.00 85.94 107 ALA A CA 1
ATOM 864 C C . ALA A 1 107 ? -23.656 -12.908 -9.266 1.00 85.94 107 ALA A C 1
ATOM 866 O O . ALA A 1 107 ? -23.741 -13.413 -10.386 1.00 85.94 107 ALA A O 1
ATOM 867 N N . LEU A 1 108 ? -23.170 -13.573 -8.210 1.00 79.00 108 LEU A N 1
ATOM 868 C CA . LEU A 1 108 ? -22.764 -14.979 -8.253 1.00 79.00 108 LEU A CA 1
ATOM 869 C C . LEU A 1 108 ? -23.406 -15.802 -7.125 1.00 79.00 108 LEU A C 1
ATOM 871 O O . LEU A 1 108 ? -22.911 -15.804 -5.997 1.00 79.00 108 LEU A O 1
ATOM 875 N N . PRO A 1 109 ? -24.442 -16.602 -7.441 1.00 73.25 109 PRO A N 1
ATOM 876 C CA . PRO A 1 109 ? -24.979 -17.579 -6.505 1.00 73.25 109 PRO A CA 1
ATOM 877 C C . PRO A 1 109 ? -23.873 -18.552 -6.064 1.00 73.25 109 PRO A C 1
ATOM 879 O O . PRO A 1 109 ? -23.123 -19.052 -6.906 1.00 73.25 109 PRO A O 1
ATOM 882 N N . ASN A 1 110 ? -23.807 -18.854 -4.765 1.00 79.56 110 ASN A N 1
ATOM 883 C CA . ASN A 1 110 ? -22.818 -19.729 -4.103 1.00 79.56 110 ASN A CA 1
ATOM 884 C C . ASN A 1 110 ? -21.440 -19.120 -3.807 1.00 79.56 110 ASN A C 1
ATOM 886 O O . ASN A 1 110 ? -20.530 -19.870 -3.472 1.00 79.56 110 ASN A O 1
ATOM 890 N N . HIS A 1 111 ? -21.277 -17.804 -3.914 1.00 76.38 111 HIS A N 1
ATOM 891 C CA . HIS A 1 111 ? -20.041 -17.151 -3.503 1.00 76.38 111 HIS A CA 1
ATOM 892 C C . HIS A 1 111 ? -20.299 -16.127 -2.405 1.00 76.38 111 HIS A C 1
ATOM 894 O O . HIS A 1 111 ? -21.255 -15.356 -2.483 1.00 76.38 111 HIS A O 1
ATOM 900 N N . GLU A 1 112 ? -19.417 -16.101 -1.410 1.00 85.00 112 GLU A N 1
ATOM 901 C CA . GLU A 1 112 ? -19.468 -15.122 -0.327 1.00 85.00 112 GLU A CA 1
ATOM 902 C C . GLU A 1 112 ? -18.566 -13.926 -0.640 1.00 85.00 112 GLU A C 1
ATOM 904 O O . GLU A 1 112 ? -17.456 -14.066 -1.177 1.00 85.00 112 GLU A O 1
ATOM 909 N N . ALA A 1 113 ? -19.055 -12.733 -0.300 1.00 86.94 113 ALA A N 1
ATOM 910 C CA . ALA A 1 113 ? -18.256 -11.522 -0.374 1.00 86.94 113 ALA A CA 1
ATOM 911 C C . ALA A 1 113 ? -17.143 -11.550 0.686 1.00 86.94 113 ALA A C 1
ATOM 913 O O . ALA A 1 113 ? -17.306 -12.097 1.777 1.00 86.94 113 ALA A O 1
ATOM 914 N N . LEU A 1 114 ? -16.006 -10.914 0.385 1.00 88.94 114 LEU A N 1
ATOM 915 C CA . LEU A 1 114 ? -14.895 -10.846 1.335 1.00 88.94 114 LEU A CA 1
ATOM 916 C C . LEU A 1 114 ? -15.334 -10.158 2.640 1.00 88.94 114 LEU A C 1
ATOM 918 O O . LEU A 1 114 ? -15.898 -9.059 2.590 1.00 88.94 114 LEU A O 1
ATOM 922 N N . PRO A 1 115 ? -15.046 -10.749 3.814 1.00 90.56 115 PRO A N 1
ATOM 923 C CA . PRO A 1 115 ? -15.383 -10.129 5.081 1.00 90.56 115 PRO A CA 1
ATOM 924 C C . PRO A 1 115 ? -14.547 -8.866 5.300 1.00 90.56 115 PRO A C 1
ATOM 926 O O . PRO A 1 115 ? -13.335 -8.839 5.058 1.00 90.56 115 PRO A O 1
ATOM 929 N N . ARG A 1 116 ? -15.198 -7.821 5.821 1.00 91.94 116 ARG A N 1
ATOM 930 C CA . ARG A 1 116 ? -14.537 -6.558 6.158 1.00 91.94 116 ARG A CA 1
ATOM 931 C C . ARG A 1 116 ? -13.655 -6.712 7.389 1.00 91.94 116 ARG A C 1
ATOM 933 O O . ARG A 1 116 ? -14.144 -7.030 8.472 1.00 91.94 116 ARG A O 1
ATOM 940 N N . ALA A 1 117 ? -12.389 -6.357 7.246 1.00 93.06 117 ALA A N 1
ATOM 941 C CA . ALA A 1 117 ? -11.462 -6.128 8.336 1.00 93.06 117 ALA A CA 1
ATOM 942 C C . ALA A 1 117 ? -11.238 -4.619 8.505 1.00 93.06 117 ALA A C 1
ATOM 944 O O . ALA A 1 117 ? -10.849 -3.923 7.567 1.00 93.06 117 ALA A O 1
ATOM 945 N N . ASN A 1 118 ? -11.460 -4.092 9.710 1.00 94.19 118 ASN A N 1
ATOM 946 C CA . ASN A 1 118 ? -11.174 -2.688 10.014 1.00 94.19 118 ASN A CA 1
ATOM 947 C C . ASN A 1 118 ? -9.687 -2.526 10.365 1.00 94.19 118 ASN A C 1
ATOM 949 O O . ASN A 1 118 ? -9.316 -2.305 11.518 1.00 94.19 118 ASN A O 1
ATOM 953 N N . LEU A 1 119 ? -8.826 -2.700 9.364 1.00 95.62 119 LEU A N 1
ATOM 954 C CA . LEU A 1 119 ? -7.373 -2.681 9.521 1.00 95.62 119 LEU A CA 1
ATOM 955 C C . LEU A 1 119 ? -6.745 -1.606 8.634 1.00 95.62 119 LEU A C 1
ATOM 957 O O . LEU A 1 119 ? -7.087 -1.482 7.458 1.00 95.62 119 LEU A O 1
ATOM 961 N N . LEU A 1 120 ? -5.814 -0.834 9.185 1.00 95.88 120 LEU A N 1
ATOM 962 C CA . LEU A 1 120 ? -5.048 0.175 8.458 1.00 95.88 120 LEU A CA 1
ATOM 963 C C . LEU A 1 120 ? -3.673 -0.369 8.118 1.00 95.88 120 LEU A C 1
ATOM 965 O O . LEU A 1 120 ? -2.865 -0.634 9.008 1.00 95.88 120 LEU A O 1
ATOM 969 N N . LEU A 1 121 ? -3.422 -0.488 6.817 1.00 96.38 121 LEU A N 1
ATOM 970 C CA . LEU A 1 121 ? -2.143 -0.924 6.288 1.00 96.38 121 LEU A CA 1
ATOM 971 C C . LEU A 1 121 ? -1.313 0.289 5.870 1.00 96.38 121 LEU A C 1
ATOM 973 O O . LEU A 1 121 ? -1.751 1.137 5.084 1.00 96.38 121 LEU A O 1
ATOM 977 N N . ILE A 1 122 ? -0.093 0.339 6.391 1.00 95.00 122 ILE A N 1
ATOM 978 C CA . ILE A 1 122 ? 0.897 1.371 6.106 1.00 95.00 122 ILE A CA 1
ATOM 979 C C . ILE A 1 122 ? 2.204 0.669 5.775 1.00 95.00 122 ILE A C 1
ATOM 981 O O . ILE A 1 122 ? 2.593 -0.280 6.449 1.00 95.00 122 ILE A O 1
ATOM 985 N N . GLY A 1 123 ? 2.905 1.154 4.760 1.00 93.62 123 GLY A N 1
ATOM 986 C CA . GLY A 1 123 ? 4.200 0.598 4.409 1.00 93.62 123 GLY A CA 1
ATOM 987 C C . GLY A 1 123 ? 4.845 1.322 3.246 1.00 93.62 123 GLY A C 1
ATOM 988 O O . GLY A 1 123 ? 4.305 2.281 2.691 1.00 93.62 123 GLY A O 1
ATOM 989 N N . CYS A 1 124 ? 6.011 0.830 2.862 1.00 90.94 124 CYS A N 1
ATOM 990 C CA . CYS A 1 124 ? 6.721 1.264 1.674 1.00 90.94 124 CYS A CA 1
ATOM 991 C C . CYS A 1 124 ? 6.519 0.252 0.551 1.00 90.94 124 CYS A C 1
ATOM 993 O O . CYS A 1 124 ? 6.607 -0.958 0.773 1.00 90.94 124 CYS A O 1
ATOM 995 N N . LEU A 1 125 ? 6.306 0.741 -0.670 1.00 88.56 125 LEU A N 1
ATOM 996 C CA . LEU A 1 125 ? 6.319 -0.126 -1.845 1.00 88.56 125 LEU A CA 1
ATOM 997 C C . LEU A 1 125 ? 7.754 -0.483 -2.222 1.00 88.56 125 LEU A C 1
ATOM 999 O O . LEU A 1 125 ? 8.651 0.363 -2.199 1.00 88.56 125 LEU A O 1
ATOM 1003 N N . SER A 1 126 ? 7.983 -1.737 -2.589 1.00 83.62 126 SER A N 1
ATOM 1004 C CA . SER A 1 126 ? 9.310 -2.212 -2.958 1.00 83.62 126 SER A CA 1
ATOM 1005 C C . SER A 1 126 ? 9.297 -3.323 -3.995 1.00 83.62 126 SER A C 1
ATOM 1007 O O . SER A 1 126 ? 8.311 -4.035 -4.135 1.00 83.62 126 SER A O 1
ATOM 1009 N N . ASP A 1 127 ? 10.421 -3.467 -4.697 1.00 76.75 127 ASP A N 1
ATOM 1010 C CA . ASP A 1 127 ? 10.662 -4.459 -5.751 1.00 76.75 127 ASP A CA 1
ATOM 1011 C C . ASP A 1 127 ? 11.692 -5.528 -5.332 1.00 76.75 127 ASP A C 1
ATOM 1013 O O . ASP A 1 127 ? 12.367 -6.132 -6.171 1.00 76.75 127 ASP A O 1
ATOM 1017 N N . ARG A 1 128 ? 11.893 -5.696 -4.020 1.00 70.69 128 ARG A N 1
ATOM 1018 C CA . ARG A 1 128 ? 12.881 -6.607 -3.422 1.00 70.69 128 ARG A CA 1
ATOM 1019 C C . ARG A 1 128 ? 12.270 -7.312 -2.223 1.00 70.69 128 ARG A C 1
ATOM 1021 O O . ARG A 1 128 ? 11.441 -6.702 -1.559 1.00 70.69 128 ARG A O 1
ATOM 1028 N N . CYS A 1 129 ? 12.729 -8.518 -1.910 1.00 58.69 129 CYS A N 1
ATOM 1029 C CA . CYS A 1 129 ? 12.507 -9.156 -0.607 1.00 58.69 129 CYS A CA 1
ATOM 1030 C C . CYS A 1 129 ? 13.460 -8.551 0.429 1.00 58.69 129 CYS A C 1
ATOM 1032 O O . CYS A 1 129 ? 13.047 -7.864 1.362 1.00 58.69 129 CYS A O 1
ATOM 1034 N N . ASP A 1 130 ? 14.756 -8.670 0.137 1.00 62.25 130 ASP A N 1
ATOM 1035 C CA . ASP A 1 130 ? 15.877 -8.267 0.980 1.00 62.25 130 ASP A CA 1
ATOM 1036 C C . ASP A 1 130 ? 16.707 -7.179 0.259 1.00 62.25 130 ASP A C 1
ATOM 1038 O O . ASP A 1 130 ? 16.892 -7.273 -0.964 1.00 62.25 130 ASP A O 1
ATOM 1042 N N . PRO A 1 131 ? 17.202 -6.134 0.953 1.00 60.72 131 PRO A N 1
ATOM 1043 C CA . PRO A 1 131 ? 18.172 -5.194 0.386 1.00 60.72 131 PRO A CA 1
ATOM 1044 C C . PRO A 1 131 ? 19.385 -5.861 -0.298 1.00 60.72 131 PRO A C 1
ATOM 1046 O O . PRO A 1 131 ? 19.893 -5.301 -1.276 1.00 60.72 131 PRO A O 1
ATOM 1049 N N . GLU A 1 132 ? 19.809 -7.048 0.146 1.00 57.47 132 GLU A N 1
ATOM 1050 C CA . GLU A 1 132 ? 20.940 -7.802 -0.413 1.00 57.47 132 GLU A CA 1
ATOM 1051 C C . GLU A 1 132 ? 20.557 -8.738 -1.574 1.00 57.47 132 GLU A C 1
ATOM 1053 O O . GLU A 1 132 ? 21.392 -9.027 -2.440 1.00 57.47 132 GLU A O 1
ATOM 1058 N N . ARG A 1 133 ? 19.292 -9.178 -1.662 1.00 61.28 133 ARG A N 1
ATOM 1059 C CA . ARG A 1 133 ? 18.821 -10.054 -2.750 1.00 61.28 133 ARG A CA 1
ATOM 1060 C C . ARG A 1 133 ? 18.573 -9.269 -4.051 1.00 61.28 133 ARG A C 1
ATOM 1062 O O . ARG A 1 133 ? 18.291 -8.062 -4.085 1.00 61.28 133 ARG A O 1
ATOM 1069 N N . SER A 1 134 ? 18.707 -9.970 -5.179 1.00 57.94 134 SER A N 1
ATOM 1070 C CA . SER A 1 134 ? 18.422 -9.417 -6.507 1.00 57.94 134 SER A CA 1
ATOM 1071 C C . SER A 1 134 ? 16.934 -9.104 -6.671 1.00 57.94 134 SER A C 1
ATOM 1073 O O . SER A 1 134 ? 16.093 -9.889 -6.255 1.00 57.94 134 SER A O 1
ATOM 1075 N N . CYS A 1 135 ? 16.625 -7.979 -7.321 1.00 65.69 135 CYS A N 1
ATOM 1076 C CA . CYS A 1 135 ? 15.261 -7.612 -7.708 1.00 65.69 135 CYS A CA 1
ATOM 1077 C C . CYS A 1 135 ? 14.674 -8.674 -8.649 1.00 65.69 135 CYS A C 1
ATOM 1079 O O . CYS A 1 135 ? 15.281 -8.982 -9.679 1.00 65.69 135 CYS A O 1
ATOM 1081 N N . ASP A 1 136 ? 13.513 -9.205 -8.284 1.00 70.56 136 ASP A N 1
ATOM 1082 C CA . ASP A 1 136 ? 12.747 -10.193 -9.048 1.00 70.56 136 ASP A CA 1
ATOM 1083 C C . ASP A 1 136 ? 11.559 -9.577 -9.802 1.00 70.56 136 ASP A C 1
ATOM 1085 O O . ASP A 1 136 ? 10.901 -10.255 -10.585 1.00 70.56 136 ASP A O 1
ATOM 1089 N N . GLY A 1 137 ? 11.323 -8.276 -9.616 1.00 69.12 137 GLY A N 1
ATOM 1090 C CA . GLY A 1 137 ? 10.274 -7.518 -10.295 1.00 69.12 137 GLY A CA 1
ATOM 1091 C C . GLY A 1 137 ? 8.896 -7.620 -9.642 1.00 69.12 137 GLY A C 1
ATOM 1092 O O . GLY A 1 137 ? 7.975 -6.957 -10.115 1.00 69.12 137 GLY A O 1
ATOM 1093 N N . ALA A 1 138 ? 8.746 -8.386 -8.558 1.00 80.06 138 ALA A N 1
ATOM 1094 C CA . ALA A 1 138 ? 7.488 -8.475 -7.829 1.00 80.06 138 ALA A CA 1
ATOM 1095 C C . ALA A 1 138 ? 7.318 -7.285 -6.875 1.00 80.06 138 ALA A C 1
ATOM 1097 O O . ALA A 1 138 ? 8.230 -6.937 -6.114 1.00 80.06 138 ALA A O 1
ATOM 1098 N N . TRP A 1 139 ? 6.132 -6.675 -6.904 1.00 85.94 139 TRP A N 1
ATOM 1099 C CA . TRP A 1 139 ? 5.763 -5.610 -5.979 1.00 85.94 139 TRP A CA 1
ATOM 1100 C C . TRP A 1 139 ? 5.465 -6.181 -4.599 1.00 85.94 139 TRP A C 1
ATOM 1102 O O . TRP A 1 139 ? 4.868 -7.250 -4.456 1.00 85.94 139 TRP A O 1
ATOM 1112 N N . ARG A 1 140 ? 5.921 -5.464 -3.576 1.00 89.06 140 ARG A N 1
ATOM 1113 C CA . ARG A 1 140 ? 5.725 -5.827 -2.176 1.00 89.06 140 ARG A CA 1
ATOM 1114 C C . ARG A 1 140 ? 5.434 -4.606 -1.334 1.00 89.06 140 ARG A C 1
ATOM 1116 O O . ARG A 1 140 ? 6.072 -3.563 -1.513 1.00 89.06 140 ARG A O 1
ATOM 1123 N N . VAL A 1 141 ? 4.548 -4.773 -0.362 1.00 92.75 141 VAL A N 1
ATOM 1124 C CA . VAL A 1 141 ? 4.431 -3.854 0.771 1.00 92.75 141 VAL A CA 1
ATOM 1125 C C . VAL A 1 141 ? 5.437 -4.293 1.830 1.00 92.75 141 VAL A C 1
ATOM 1127 O O . VAL A 1 141 ? 5.500 -5.471 2.180 1.00 92.75 141 VAL A O 1
ATOM 1130 N N . ARG A 1 142 ? 6.245 -3.349 2.318 1.00 91.44 142 ARG A N 1
ATOM 1131 C CA . ARG A 1 142 ? 7.229 -3.567 3.383 1.00 91.44 142 ARG A CA 1
ATOM 1132 C C . ARG A 1 142 ? 6.988 -2.620 4.551 1.00 91.44 142 ARG A C 1
ATOM 1134 O O . ARG A 1 142 ? 6.838 -1.417 4.344 1.00 91.44 142 ARG A O 1
ATOM 1141 N N . ASP A 1 143 ? 7.103 -3.154 5.757 1.00 92.56 143 ASP A N 1
ATOM 1142 C CA . ASP A 1 143 ? 7.385 -2.398 6.976 1.00 92.56 143 ASP A CA 1
ATOM 1143 C C . ASP A 1 143 ? 8.610 -3.001 7.694 1.00 92.56 143 ASP A C 1
ATOM 1145 O O . ASP A 1 143 ? 9.288 -3.878 7.153 1.00 92.56 143 ASP A O 1
ATOM 1149 N N . ALA A 1 144 ? 8.952 -2.513 8.887 1.00 91.25 144 ALA A N 1
ATOM 1150 C CA . ALA A 1 144 ? 10.117 -2.993 9.634 1.00 91.25 144 ALA A CA 1
ATOM 1151 C C . ALA A 1 144 ? 9.978 -4.449 10.105 1.00 91.25 144 ALA A C 1
ATOM 1153 O O . ALA A 1 144 ? 10.965 -5.055 10.515 1.00 91.25 144 ALA A O 1
ATOM 1154 N N . THR A 1 145 ? 8.769 -5.007 10.058 1.00 91.88 145 THR A N 1
ATOM 1155 C CA . THR A 1 145 ? 8.459 -6.347 10.553 1.00 91.88 145 THR A CA 1
ATOM 1156 C C . THR A 1 145 ? 8.472 -7.406 9.459 1.00 91.88 145 THR A C 1
ATOM 1158 O O . THR A 1 145 ? 8.665 -8.583 9.761 1.00 91.88 145 THR A O 1
ATOM 1161 N N . GLY A 1 146 ? 8.276 -7.023 8.195 1.00 89.31 146 GLY A N 1
ATOM 1162 C CA . GLY A 1 146 ? 8.306 -7.975 7.093 1.00 89.31 146 GLY A CA 1
ATOM 1163 C C . GLY A 1 146 ? 7.934 -7.397 5.735 1.00 89.31 146 GLY A C 1
ATOM 1164 O O . GLY A 1 146 ? 7.759 -6.190 5.550 1.00 89.31 146 GLY A O 1
ATOM 1165 N N . THR A 1 147 ? 7.814 -8.302 4.765 1.00 89.94 147 THR A N 1
ATOM 1166 C CA . THR A 1 147 ? 7.338 -8.005 3.415 1.00 89.94 147 THR A CA 1
ATOM 1167 C C . THR A 1 147 ? 6.191 -8.935 3.041 1.00 89.94 147 THR A C 1
ATOM 1169 O O . THR A 1 147 ? 6.111 -10.063 3.522 1.00 89.94 147 THR A O 1
ATOM 1172 N N . VAL A 1 148 ? 5.283 -8.444 2.202 1.00 90.88 148 VAL A N 1
ATOM 1173 C CA . VAL A 1 148 ? 4.192 -9.232 1.627 1.00 90.88 148 VAL A CA 1
ATOM 1174 C C . VAL A 1 148 ? 4.020 -8.849 0.165 1.00 90.88 148 VAL A C 1
ATOM 1176 O O . VAL A 1 148 ? 4.104 -7.670 -0.192 1.00 90.88 148 VAL A O 1
ATOM 1179 N N . HIS A 1 149 ? 3.802 -9.850 -0.683 1.00 89.56 149 HIS A N 1
ATOM 1180 C CA . HIS A 1 149 ? 3.531 -9.657 -2.101 1.00 89.56 149 HIS A CA 1
ATOM 1181 C C . HIS A 1 149 ? 2.291 -8.799 -2.315 1.00 89.56 149 HIS A C 1
ATOM 1183 O O . HIS A 1 149 ? 1.301 -8.954 -1.602 1.00 89.56 149 HIS A O 1
ATOM 1189 N N . CYS A 1 150 ? 2.338 -7.899 -3.294 1.00 90.69 150 CYS A N 1
ATOM 1190 C CA . CYS A 1 150 ? 1.172 -7.127 -3.681 1.00 90.69 150 CYS A CA 1
ATOM 1191 C C . CYS A 1 150 ? 1.022 -6.970 -5.193 1.00 90.69 150 CYS A C 1
ATOM 1193 O O . CYS A 1 150 ? 2.001 -6.890 -5.933 1.00 90.69 150 CYS A O 1
ATOM 1195 N N . GLU A 1 151 ? -0.227 -6.877 -5.635 1.00 89.12 151 GLU A N 1
ATOM 1196 C CA . GLU A 1 151 ? -0.602 -6.463 -6.981 1.00 89.12 151 GLU A CA 1
ATOM 1197 C C . GLU A 1 151 ? -1.223 -5.064 -6.942 1.00 89.12 151 GLU A C 1
ATOM 1199 O O . GLU A 1 151 ? -1.926 -4.703 -5.994 1.00 89.12 151 GLU A O 1
ATOM 1204 N N . LEU A 1 152 ? -0.945 -4.260 -7.970 1.00 85.50 152 LEU A N 1
ATOM 1205 C CA . LEU A 1 152 ? -1.447 -2.894 -8.108 1.00 85.50 152 LEU A CA 1
ATOM 1206 C C . LEU A 1 152 ? -2.083 -2.724 -9.484 1.00 85.50 152 LEU A C 1
ATOM 1208 O O . LEU A 1 152 ? -1.525 -3.176 -10.480 1.00 85.50 152 LEU A O 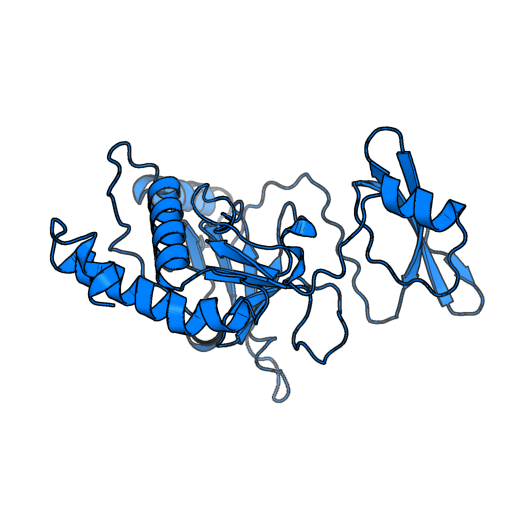1
ATOM 1212 N N . LEU A 1 153 ? -3.200 -2.001 -9.547 1.00 74.94 153 LEU A N 1
ATOM 1213 C CA . LEU A 1 153 ? -3.895 -1.742 -10.812 1.00 74.94 153 LEU A CA 1
ATOM 1214 C C . LEU A 1 153 ? -3.093 -0.826 -11.752 1.00 74.94 153 LEU A C 1
ATOM 1216 O O . LEU A 1 153 ? -2.989 -1.108 -12.943 1.00 74.94 153 LEU A O 1
ATOM 1220 N N . SER A 1 154 ? -2.474 0.228 -11.211 1.00 74.88 154 SER A N 1
ATOM 1221 C CA . SER A 1 154 ? -1.727 1.227 -11.993 1.00 74.88 154 SER A CA 1
ATOM 1222 C C . SER A 1 154 ? -0.394 1.570 -11.308 1.00 74.88 154 SER A C 1
ATOM 1224 O O . SER A 1 154 ? -0.244 2.664 -10.758 1.00 74.88 154 SER A O 1
ATOM 1226 N N . PRO A 1 155 ? 0.578 0.638 -11.260 1.00 75.38 155 PRO A N 1
ATOM 1227 C CA . PRO A 1 155 ? 1.827 0.848 -10.538 1.00 75.38 155 PRO A CA 1
ATOM 1228 C C . PRO A 1 155 ? 2.685 1.933 -11.198 1.00 75.38 155 PRO A C 1
ATOM 1230 O O . PRO A 1 155 ? 2.954 1.888 -12.399 1.00 75.38 155 PRO A O 1
ATOM 1233 N N . SER A 1 156 ? 3.200 2.868 -10.397 1.00 77.38 156 SER A N 1
ATOM 1234 C CA . SER A 1 156 ? 4.246 3.795 -10.834 1.00 77.38 156 SER A CA 1
ATOM 1235 C C . SER A 1 156 ? 5.585 3.436 -10.190 1.00 77.38 156 SER A C 1
ATOM 1237 O O . SER A 1 156 ? 5.674 3.349 -8.965 1.00 77.38 156 SER A O 1
ATOM 1239 N N . PRO A 1 157 ? 6.677 3.301 -10.961 1.00 71.38 157 PRO A N 1
ATOM 1240 C CA . PRO A 1 157 ? 8.002 3.025 -10.403 1.00 71.38 157 PRO A CA 1
ATOM 1241 C C . PRO A 1 157 ? 8.534 4.168 -9.533 1.00 71.38 157 PRO A C 1
ATOM 1243 O O . PRO A 1 157 ? 9.446 3.953 -8.738 1.00 71.38 157 PRO A O 1
ATOM 1246 N N . LEU A 1 158 ? 7.951 5.367 -9.642 1.00 76.25 158 LEU A N 1
ATOM 1247 C CA . LEU A 1 158 ? 8.249 6.499 -8.763 1.00 76.25 158 LEU A CA 1
ATOM 1248 C C . LEU A 1 158 ? 7.770 6.271 -7.322 1.00 76.25 158 LEU A C 1
ATOM 1250 O O . LEU A 1 158 ? 8.156 7.022 -6.434 1.00 76.25 158 LEU A O 1
ATOM 1254 N N . TRP A 1 159 ? 6.939 5.254 -7.084 1.00 82.12 159 TRP A N 1
ATOM 1255 C CA . TRP A 1 159 ? 6.443 4.903 -5.756 1.00 82.12 159 TRP A CA 1
ATOM 1256 C C . TRP A 1 159 ? 7.414 4.027 -4.957 1.00 82.12 159 TRP A C 1
ATOM 1258 O O . TRP A 1 159 ? 7.261 3.887 -3.746 1.00 82.12 159 TRP A O 1
ATOM 1268 N N . LEU A 1 160 ? 8.421 3.436 -5.603 1.00 81.12 160 LEU A N 1
ATOM 1269 C CA . LEU A 1 160 ? 9.364 2.548 -4.925 1.00 81.12 160 LEU A CA 1
ATOM 1270 C C . LEU A 1 160 ? 10.134 3.285 -3.822 1.00 81.12 160 LEU A C 1
ATOM 1272 O O . LEU A 1 160 ? 10.737 4.329 -4.051 1.00 81.12 160 LEU A O 1
ATOM 1276 N N . GLY A 1 161 ? 10.139 2.707 -2.623 1.00 78.50 161 GLY A N 1
ATOM 1277 C CA . GLY A 1 161 ? 10.821 3.247 -1.450 1.00 78.50 161 GLY A CA 1
ATOM 1278 C C . GLY A 1 161 ? 10.128 4.445 -0.797 1.00 78.50 161 GLY A C 1
ATOM 1279 O O . GLY A 1 161 ? 10.668 4.980 0.168 1.00 78.50 161 GLY A O 1
ATOM 1280 N N . LEU A 1 162 ? 8.955 4.866 -1.283 1.00 83.19 162 LEU A N 1
ATOM 1281 C CA . LEU A 1 162 ? 8.164 5.909 -0.633 1.00 83.19 162 LEU A CA 1
ATOM 1282 C C . LEU A 1 162 ? 7.159 5.300 0.363 1.00 83.19 162 LEU A C 1
ATOM 1284 O O . LEU A 1 162 ? 6.636 4.214 0.103 1.00 83.19 162 LEU A O 1
ATOM 1288 N N . PRO A 1 163 ? 6.858 5.999 1.473 1.00 89.00 163 PRO A N 1
ATOM 1289 C CA . PRO A 1 163 ? 5.822 5.604 2.420 1.00 89.00 163 PRO A CA 1
ATOM 1290 C C . PRO A 1 163 ? 4.414 5.932 1.911 1.00 89.00 163 PRO A C 1
ATOM 1292 O O . PRO A 1 163 ? 4.141 7.059 1.478 1.00 89.00 163 PRO A O 1
ATOM 1295 N N . PHE A 1 164 ? 3.502 4.971 2.051 1.00 92.06 164 PHE A N 1
ATOM 1296 C CA . PHE A 1 164 ? 2.098 5.096 1.671 1.00 92.06 164 PHE A CA 1
ATOM 1297 C C . PHE A 1 164 ? 1.152 4.614 2.770 1.00 92.06 164 PHE A C 1
ATOM 1299 O O . PHE A 1 164 ? 1.429 3.649 3.485 1.00 92.06 164 PHE A O 1
ATOM 1306 N N . LEU A 1 165 ? -0.011 5.261 2.824 1.00 94.62 165 LEU A N 1
ATOM 1307 C CA . LEU A 1 165 ? -1.236 4.678 3.359 1.00 94.62 165 LEU A CA 1
ATOM 1308 C C . LEU A 1 165 ? -1.935 3.903 2.237 1.00 94.62 165 LEU A C 1
ATOM 1310 O O . LEU A 1 165 ? -2.140 4.445 1.148 1.00 94.62 165 LEU A O 1
ATOM 1314 N N . PHE A 1 166 ? -2.342 2.668 2.517 1.00 94.94 166 PHE A N 1
ATOM 1315 C CA . PHE A 1 166 ? -3.152 1.853 1.613 1.00 94.94 166 PHE A CA 1
ATOM 1316 C C . PHE A 1 166 ? -4.603 1.840 2.118 1.00 94.94 166 PHE A C 1
ATOM 1318 O O . PHE A 1 166 ? -4.928 1.062 3.016 1.00 94.94 166 PHE A O 1
ATOM 1325 N N . PRO A 1 167 ? -5.483 2.721 1.604 1.00 92.25 167 PRO A N 1
ATOM 1326 C CA . PRO A 1 167 ? -6.831 2.879 2.149 1.00 92.25 167 PRO A CA 1
ATOM 1327 C C . PRO A 1 167 ? -7.786 1.753 1.737 1.00 92.25 167 PRO A C 1
ATOM 1329 O O . PRO A 1 167 ? -8.768 1.523 2.439 1.00 92.25 167 PRO A O 1
ATOM 1332 N N . CYS A 1 168 ? -7.517 1.075 0.615 1.00 92.19 168 CYS A N 1
ATOM 1333 C CA . CYS A 1 168 ? -8.371 0.019 0.079 1.00 92.19 168 CYS A CA 1
ATOM 1334 C C . CYS A 1 168 ? -7.515 -1.149 -0.423 1.00 92.19 168 CYS A C 1
ATOM 1336 O O . CYS A 1 168 ? -6.730 -0.975 -1.361 1.00 92.19 168 CYS A O 1
ATOM 1338 N N . TRP A 1 169 ? -7.668 -2.320 0.189 1.00 94.31 169 TRP A N 1
ATOM 1339 C CA . TRP A 1 169 ? -6.919 -3.526 -0.160 1.00 94.31 169 TRP A CA 1
ATOM 1340 C C . TRP A 1 169 ? -7.688 -4.804 0.183 1.00 94.31 169 TRP A C 1
ATOM 1342 O O . TRP A 1 169 ? -8.499 -4.818 1.110 1.00 94.31 169 TRP A O 1
ATOM 1352 N N . ASN A 1 170 ? -7.384 -5.884 -0.536 1.00 94.25 170 ASN A N 1
ATOM 1353 C CA . ASN A 1 170 ? -7.775 -7.247 -0.180 1.00 94.25 170 ASN A CA 1
ATOM 1354 C C . ASN A 1 170 ? -6.537 -8.027 0.249 1.00 94.25 170 ASN A C 1
ATOM 1356 O O . ASN A 1 170 ? -5.453 -7.811 -0.292 1.00 94.25 170 ASN A O 1
ATOM 1360 N N . TYR A 1 171 ? -6.693 -8.938 1.201 1.00 94.56 171 TYR A N 1
ATOM 1361 C CA . TYR A 1 171 ? -5.654 -9.884 1.579 1.00 94.56 171 TYR A CA 1
ATOM 1362 C C . TYR A 1 171 ? -6.158 -11.302 1.371 1.00 94.56 171 TYR A C 1
ATOM 1364 O O . TYR A 1 171 ? -7.234 -11.666 1.852 1.00 94.56 171 TYR A O 1
ATOM 1372 N N . ILE A 1 172 ? -5.363 -12.096 0.660 1.00 92.12 172 ILE A N 1
ATOM 1373 C CA . ILE A 1 172 ? -5.674 -13.482 0.340 1.00 92.12 172 ILE A CA 1
ATOM 1374 C C . ILE A 1 172 ? -4.551 -14.340 0.934 1.00 92.12 172 ILE A C 1
ATOM 1376 O O . ILE A 1 172 ? -3.426 -14.336 0.418 1.00 92.12 172 ILE A O 1
ATOM 1380 N N . PRO A 1 173 ? -4.814 -15.038 2.054 1.00 89.50 173 PRO A N 1
ATOM 1381 C CA . PRO A 1 173 ? -3.829 -15.912 2.667 1.00 89.50 173 PRO A CA 1
ATOM 1382 C C . PRO A 1 173 ? -3.568 -17.113 1.760 1.00 89.50 173 PRO A C 1
ATOM 1384 O O . PRO A 1 173 ? -4.490 -17.677 1.172 1.00 89.50 173 PRO A O 1
ATOM 1387 N N . GLN A 1 174 ? -2.314 -17.545 1.689 1.00 81.69 174 GLN A N 1
ATOM 1388 C CA . GLN A 1 174 ? -1.964 -18.814 1.061 1.00 81.69 174 GLN A CA 1
ATOM 1389 C C . GLN A 1 174 ? -1.832 -19.874 2.154 1.00 81.69 174 GLN A C 1
ATOM 1391 O O . GLN A 1 174 ? -1.108 -19.695 3.138 1.00 81.69 174 GLN A O 1
ATOM 1396 N N . LEU A 1 175 ? -2.558 -20.988 2.010 1.00 64.00 175 LEU A N 1
ATOM 1397 C CA . LEU A 1 175 ? -2.340 -22.141 2.878 1.00 64.00 175 LEU A CA 1
ATOM 1398 C C . LEU A 1 175 ? -0.945 -22.696 2.592 1.00 64.00 175 LEU A C 1
ATOM 1400 O O . LEU A 1 175 ? -0.631 -23.008 1.449 1.00 64.00 175 LEU A O 1
ATOM 1404 N N . ALA A 1 176 ? -0.135 -22.853 3.641 1.00 57.56 176 ALA A N 1
ATOM 1405 C CA . ALA A 1 176 ? 1.195 -23.438 3.542 1.00 57.56 176 ALA A CA 1
ATOM 1406 C C . ALA A 1 176 ? 1.101 -24.880 3.016 1.00 57.56 176 ALA A C 1
ATOM 1408 O O . ALA A 1 176 ? 0.837 -25.822 3.768 1.00 57.56 176 ALA A O 1
ATOM 1409 N N . THR A 1 177 ? 1.308 -25.065 1.717 1.00 48.38 177 THR A N 1
ATOM 1410 C CA . THR A 1 177 ? 1.403 -26.382 1.092 1.00 48.38 177 THR A CA 1
ATOM 1411 C C . THR A 1 177 ? 2.864 -26.813 1.085 1.00 48.38 177 THR A C 1
ATOM 1413 O O . THR A 1 177 ? 3.552 -26.705 0.076 1.00 48.38 177 THR A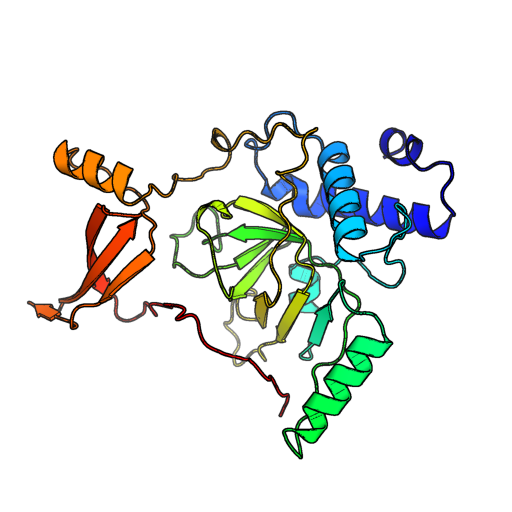 O 1
ATOM 1416 N N . GLY A 1 178 ? 3.351 -27.301 2.228 1.00 50.34 178 GLY A N 1
ATOM 1417 C CA . GLY A 1 178 ? 4.686 -27.899 2.352 1.00 50.34 178 GLY A CA 1
ATOM 1418 C C . GLY A 1 178 ? 5.559 -27.288 3.450 1.00 50.34 178 GLY A C 1
ATOM 1419 O O . GLY A 1 178 ? 5.267 -26.227 3.990 1.00 50.34 178 GLY A O 1
ATOM 1420 N N . LYS A 1 179 ? 6.629 -28.007 3.816 1.00 44.09 179 LYS A N 1
ATOM 1421 C CA . LYS A 1 179 ? 7.511 -27.678 4.952 1.00 44.09 179 LYS A CA 1
ATOM 1422 C C . LYS A 1 179 ? 8.578 -26.608 4.663 1.00 44.09 179 LYS A C 1
ATOM 1424 O O . LYS A 1 179 ? 9.236 -26.195 5.609 1.00 44.09 179 LYS A O 1
ATOM 1429 N N . ASP A 1 180 ? 8.690 -26.121 3.426 1.00 46.41 180 ASP A N 1
ATOM 1430 C CA . ASP A 1 180 ? 9.821 -25.287 2.979 1.00 46.41 180 ASP A CA 1
ATOM 1431 C C . ASP A 1 180 ? 9.430 -23.896 2.437 1.00 46.41 180 ASP A C 1
ATOM 1433 O O . ASP A 1 180 ? 10.226 -23.264 1.749 1.00 46.41 180 ASP A O 1
ATOM 1437 N N . GLN A 1 181 ? 8.226 -23.384 2.723 1.00 50.03 181 GLN A N 1
ATOM 1438 C CA . GLN A 1 181 ? 7.861 -22.027 2.292 1.00 50.03 181 GLN A CA 1
ATOM 1439 C C . GLN A 1 181 ? 8.416 -20.956 3.239 1.00 50.03 181 GLN A C 1
ATOM 1441 O O . GLN A 1 181 ? 8.093 -20.928 4.434 1.00 50.03 181 GLN A O 1
ATOM 1446 N N . GLU A 1 182 ? 9.253 -20.068 2.682 1.00 54.88 182 GLU A N 1
ATOM 1447 C CA . GLU A 1 182 ? 9.695 -18.830 3.330 1.00 54.88 182 GLU A CA 1
ATOM 1448 C C . GLU A 1 182 ? 8.451 -18.039 3.802 1.00 54.88 182 GLU A C 1
ATOM 1450 O O . GLU A 1 182 ? 7.363 -18.149 3.237 1.00 54.88 182 GLU A O 1
ATOM 1455 N N . VAL A 1 183 ? 8.575 -17.249 4.878 1.00 53.25 183 VAL A N 1
ATOM 1456 C CA . VAL A 1 183 ? 7.453 -16.475 5.467 1.00 53.25 183 VAL A CA 1
ATOM 1457 C C . VAL A 1 183 ? 6.758 -15.570 4.432 1.00 53.25 183 VAL A C 1
ATOM 1459 O O . VAL A 1 183 ? 5.581 -15.252 4.592 1.00 53.25 183 VAL A O 1
ATOM 1462 N N . GLU A 1 184 ? 7.473 -15.215 3.366 1.00 54.16 184 GLU A N 1
ATOM 1463 C CA . GLU A 1 184 ? 7.035 -14.366 2.256 1.00 54.16 184 GLU A CA 1
ATOM 1464 C C . GLU A 1 184 ? 5.953 -15.013 1.366 1.00 54.16 184 GLU A C 1
ATOM 1466 O O . GLU A 1 184 ? 5.168 -14.286 0.762 1.00 54.16 184 GLU A O 1
ATOM 1471 N N . ASP A 1 185 ? 5.821 -16.345 1.372 1.00 63.16 185 ASP A N 1
ATOM 1472 C CA . ASP A 1 185 ? 4.854 -17.101 0.550 1.00 63.16 185 ASP A CA 1
ATOM 1473 C C . ASP A 1 185 ? 3.526 -17.394 1.280 1.00 63.16 185 ASP A C 1
ATOM 1475 O O . ASP A 1 185 ? 2.758 -18.278 0.907 1.00 63.16 185 ASP A O 1
ATOM 1479 N N . ARG A 1 186 ? 3.232 -16.687 2.375 1.00 72.25 186 ARG A N 1
ATOM 1480 C CA . ARG A 1 186 ? 2.050 -16.965 3.219 1.00 72.25 186 ARG A CA 1
ATOM 1481 C C . ARG A 1 186 ? 0.790 -16.187 2.832 1.00 72.25 186 ARG A C 1
ATOM 1483 O O . ARG A 1 186 ? -0.237 -16.313 3.495 1.00 72.25 186 ARG A O 1
ATOM 1490 N N . GLY A 1 187 ? 0.833 -15.394 1.768 1.00 83.44 187 GLY A N 1
ATOM 1491 C CA . GLY A 1 187 ? -0.322 -14.659 1.254 1.00 83.44 187 GLY A CA 1
ATOM 1492 C C . GLY A 1 187 ? 0.072 -13.511 0.339 1.00 83.44 187 GLY A C 1
ATOM 1493 O O . GLY A 1 187 ? 1.248 -13.165 0.231 1.00 83.44 187 GLY A O 1
ATOM 1494 N N . TYR A 1 188 ? -0.920 -12.899 -0.299 1.00 89.81 188 TYR A N 1
ATOM 1495 C CA . TYR A 1 188 ? -0.711 -11.733 -1.152 1.00 89.81 188 TYR A CA 1
ATOM 1496 C C . TYR A 1 188 ? -1.782 -10.663 -0.930 1.00 89.81 188 TYR A C 1
ATOM 1498 O O . TYR A 1 188 ? -2.879 -10.933 -0.435 1.00 89.81 188 TYR A O 1
ATOM 1506 N N . LEU A 1 189 ? -1.427 -9.427 -1.270 1.00 93.56 189 LEU A N 1
ATOM 1507 C CA . LEU A 1 189 ? -2.279 -8.249 -1.210 1.00 93.56 189 LEU A CA 1
ATOM 1508 C C . LEU A 1 189 ? -2.733 -7.826 -2.605 1.00 93.56 189 LEU A C 1
ATOM 1510 O O . LEU A 1 189 ? -1.932 -7.735 -3.530 1.00 93.56 189 LEU A O 1
ATOM 1514 N N . GLU A 1 190 ? -3.988 -7.431 -2.725 1.00 92.94 190 GLU A N 1
ATOM 1515 C CA . GLU A 1 190 ? -4.493 -6.714 -3.893 1.00 92.94 190 GLU A CA 1
ATOM 1516 C C . GLU A 1 190 ? -4.759 -5.269 -3.485 1.00 92.94 190 GLU A C 1
ATOM 1518 O O . GLU A 1 190 ? -5.664 -4.987 -2.696 1.00 92.94 190 GLU A O 1
ATOM 1523 N N . LEU A 1 191 ? -3.963 -4.333 -3.997 1.00 92.31 191 LEU A N 1
ATOM 1524 C CA . LEU A 1 191 ? -4.136 -2.908 -3.730 1.00 92.31 191 LEU A CA 1
ATOM 1525 C C . LEU A 1 191 ? -5.151 -2.337 -4.725 1.00 92.31 191 LEU A C 1
ATOM 1527 O O . LEU A 1 191 ? -4.799 -1.829 -5.790 1.00 92.31 191 LEU A O 1
ATOM 1531 N N . VAL A 1 192 ? -6.430 -2.472 -4.370 1.00 88.25 192 VAL A N 1
ATOM 1532 C CA . VAL A 1 192 ? -7.573 -2.108 -5.225 1.00 88.25 192 VAL A CA 1
ATOM 1533 C C . VAL A 1 192 ? -7.843 -0.602 -5.283 1.00 88.25 192 VAL A C 1
ATOM 1535 O O . VAL A 1 192 ? -8.464 -0.130 -6.231 1.00 88.25 192 VAL A O 1
ATOM 1538 N N . GLY A 1 193 ? -7.392 0.167 -4.288 1.00 84.50 193 GLY A N 1
ATOM 1539 C CA . GLY A 1 193 ? -7.478 1.630 -4.288 1.00 84.50 193 GLY A CA 1
ATOM 1540 C C . GLY A 1 193 ? -6.130 2.304 -4.522 1.00 84.50 193 GLY A C 1
ATOM 1541 O O . GLY A 1 193 ? -5.074 1.712 -4.306 1.00 84.50 193 GLY A O 1
ATOM 1542 N N . CYS A 1 194 ? -6.163 3.579 -4.913 1.00 84.69 194 CYS A N 1
ATOM 1543 C CA . CYS A 1 194 ? -4.955 4.383 -5.084 1.00 84.69 194 CYS A CA 1
ATOM 1544 C C . CYS A 1 194 ? -4.200 4.538 -3.748 1.00 84.69 194 CYS A C 1
ATOM 1546 O O . CYS A 1 194 ? -4.774 5.065 -2.787 1.00 84.69 194 CYS A O 1
ATOM 1548 N N . PRO A 1 195 ? -2.913 4.146 -3.672 1.00 90.75 195 PRO A N 1
ATOM 1549 C CA . PRO A 1 195 ? -2.081 4.419 -2.505 1.00 90.75 195 PRO A CA 1
ATOM 1550 C C . PRO A 1 195 ? -1.942 5.927 -2.255 1.00 90.75 195 PRO A C 1
ATOM 1552 O O . PRO A 1 195 ? -1.752 6.711 -3.187 1.00 90.75 195 PRO A O 1
ATOM 1555 N N . LEU A 1 196 ? -1.985 6.344 -0.990 1.00 90.69 196 LEU A N 1
ATOM 1556 C CA . LEU A 1 196 ? -1.863 7.748 -0.592 1.00 90.69 196 LEU A CA 1
ATOM 1557 C C . LEU A 1 196 ? -0.453 8.027 -0.066 1.00 90.69 196 LEU A C 1
ATOM 1559 O O . LEU A 1 196 ? -0.095 7.606 1.034 1.00 90.69 196 LEU A O 1
ATOM 1563 N N . ALA A 1 197 ? 0.357 8.733 -0.860 1.00 89.00 197 ALA A N 1
ATOM 1564 C CA . ALA A 1 197 ? 1.743 9.039 -0.509 1.00 89.00 197 ALA A CA 1
ATOM 1565 C C . ALA A 1 197 ? 1.817 9.964 0.712 1.00 89.00 197 ALA A C 1
ATOM 1567 O O . ALA A 1 197 ? 1.210 11.042 0.725 1.00 89.00 197 ALA A O 1
ATOM 1568 N N . LEU A 1 198 ? 2.627 9.595 1.707 1.00 86.56 198 LEU A N 1
ATOM 1569 C CA . LEU A 1 198 ? 2.868 10.454 2.873 1.00 86.56 198 LEU A CA 1
ATOM 1570 C C . LEU A 1 198 ? 3.846 11.599 2.558 1.00 86.56 198 LEU A C 1
ATOM 1572 O O . LEU A 1 198 ? 3.942 12.555 3.313 1.00 86.56 198 LEU A O 1
ATOM 1576 N N . THR A 1 199 ? 4.538 11.534 1.417 1.00 74.81 199 THR A N 1
ATOM 1577 C CA . THR A 1 199 ? 5.575 12.498 1.018 1.00 74.81 199 THR A CA 1
ATOM 1578 C C . THR A 1 199 ? 5.055 13.749 0.319 1.00 74.81 199 THR A C 1
ATOM 1580 O O . THR A 1 199 ? 5.817 14.690 0.136 1.00 74.81 199 THR A O 1
ATOM 1583 N N . SER A 1 200 ? 3.785 13.783 -0.101 1.00 63.47 200 SER A N 1
ATOM 1584 C CA . SER A 1 200 ? 3.200 14.965 -0.765 1.00 63.47 200 SER A CA 1
ATOM 1585 C C . SER A 1 200 ? 2.628 15.986 0.219 1.00 63.47 200 SER A C 1
ATOM 1587 O O . SER A 1 200 ? 1.855 16.855 -0.182 1.00 63.47 200 SER A O 1
ATOM 1589 N N . ASP A 1 201 ? 2.963 15.859 1.501 1.00 63.25 201 ASP A N 1
ATOM 1590 C CA . ASP A 1 201 ? 2.614 16.858 2.497 1.00 63.25 201 ASP A CA 1
ATOM 1591 C C . ASP A 1 201 ? 3.478 18.119 2.272 1.00 63.25 201 ASP A C 1
ATOM 1593 O O . ASP A 1 201 ? 4.706 18.014 2.270 1.00 63.25 201 ASP A O 1
ATOM 1597 N N . PRO A 1 202 ? 2.876 19.303 2.046 1.00 57.62 202 PRO A N 1
ATOM 1598 C CA . PRO A 1 202 ? 3.616 20.526 1.728 1.00 57.62 202 PRO A CA 1
ATOM 1599 C C . PRO A 1 202 ? 4.570 20.980 2.843 1.00 57.62 202 PRO A C 1
ATOM 1601 O O . PRO A 1 202 ? 5.496 21.741 2.569 1.00 57.62 202 PRO A O 1
ATOM 1604 N N . GLU A 1 203 ? 4.383 20.510 4.079 1.00 58.41 203 GLU A N 1
ATOM 1605 C CA . GLU A 1 203 ? 5.278 20.800 5.208 1.00 58.41 203 GLU A CA 1
ATOM 1606 C C . GLU A 1 203 ? 6.476 19.837 5.288 1.00 58.41 203 GLU A C 1
ATOM 1608 O O . GLU A 1 203 ? 7.304 19.940 6.196 1.00 58.41 203 GLU A O 1
ATOM 1613 N N . MET A 1 204 ? 6.585 18.894 4.347 1.00 64.31 204 MET A N 1
ATOM 1614 C CA . MET A 1 204 ? 7.535 17.794 4.399 1.00 64.31 204 MET A CA 1
ATOM 1615 C C . MET A 1 204 ? 8.534 17.844 3.241 1.00 64.31 204 MET A C 1
ATOM 1617 O O . MET A 1 204 ? 8.211 17.599 2.080 1.00 64.31 204 MET A O 1
ATOM 1621 N N . THR A 1 205 ? 9.801 18.101 3.558 1.00 57.88 205 THR A N 1
ATOM 1622 C CA . THR A 1 205 ? 10.909 18.003 2.601 1.00 57.88 205 THR A CA 1
ATOM 1623 C C . THR A 1 205 ? 11.446 16.575 2.551 1.00 57.88 205 THR A C 1
ATOM 1625 O O . THR A 1 205 ? 12.489 16.254 3.118 1.00 57.88 205 THR A O 1
ATOM 1628 N N . PHE A 1 206 ? 10.742 15.693 1.841 1.00 61.34 206 PHE A N 1
ATOM 1629 C CA . PHE A 1 206 ? 11.297 14.385 1.492 1.00 61.34 206 PHE A CA 1
ATOM 1630 C C . PHE A 1 206 ? 12.382 14.561 0.429 1.00 61.34 206 PHE A C 1
ATOM 1632 O O . PHE A 1 206 ? 12.089 15.041 -0.664 1.00 61.34 206 PHE A O 1
ATOM 1639 N N . ASN A 1 207 ? 13.627 14.169 0.723 1.00 54.62 207 ASN A N 1
ATOM 1640 C CA . ASN A 1 207 ? 14.685 14.142 -0.285 1.00 54.62 207 ASN A CA 1
ATOM 1641 C C . ASN A 1 207 ? 14.662 12.794 -1.030 1.00 54.62 207 ASN A C 1
ATOM 1643 O O . ASN A 1 207 ? 15.152 11.795 -0.499 1.00 54.62 207 ASN A O 1
ATOM 1647 N N . PRO A 1 208 ? 14.169 12.735 -2.280 1.00 48.94 208 PRO A N 1
ATOM 1648 C CA . PRO A 1 208 ? 14.098 11.481 -3.024 1.00 48.94 208 PRO A CA 1
ATOM 1649 C C . PRO A 1 208 ? 15.492 10.944 -3.371 1.00 48.94 208 PRO A C 1
ATOM 1651 O O . PRO A 1 208 ? 15.629 9.765 -3.671 1.00 48.94 208 PRO A O 1
ATOM 1654 N N . ALA A 1 209 ? 16.530 11.794 -3.343 1.00 42.47 209 ALA A N 1
ATOM 1655 C CA . ALA A 1 209 ? 17.897 11.420 -3.699 1.00 42.47 209 ALA A CA 1
ATOM 1656 C C . ALA A 1 209 ? 18.574 10.528 -2.648 1.00 42.47 209 ALA A C 1
ATOM 1658 O O . ALA A 1 209 ? 19.549 9.851 -2.964 1.00 42.47 209 ALA A O 1
ATOM 1659 N N . GLY A 1 210 ? 18.077 10.542 -1.407 1.00 43.00 210 GLY A N 1
ATOM 1660 C CA . GLY A 1 210 ? 18.561 9.661 -0.354 1.00 43.00 210 GLY A CA 1
ATOM 1661 C C . GLY A 1 210 ? 17.982 8.260 -0.482 1.00 43.00 210 GLY A C 1
ATOM 1662 O O . GLY A 1 210 ? 18.674 7.287 -0.179 1.00 43.00 210 GLY A O 1
ATOM 1663 N N . VAL A 1 211 ? 16.721 8.138 -0.919 1.00 45.94 211 VAL A N 1
ATOM 1664 C CA . VAL A 1 211 ? 16.093 6.834 -1.157 1.00 45.94 211 VAL A CA 1
ATOM 1665 C C . VAL A 1 211 ? 16.913 6.217 -2.272 1.00 45.94 211 VAL A C 1
ATOM 1667 O O . VAL A 1 211 ? 17.188 6.881 -3.267 1.00 45.94 211 VAL A O 1
ATOM 1670 N N . ASN A 1 212 ? 17.345 4.969 -2.115 1.00 40.50 212 ASN A N 1
ATOM 1671 C CA . ASN A 1 212 ? 18.133 4.236 -3.108 1.00 40.50 212 ASN A CA 1
ATOM 1672 C C . ASN A 1 212 ? 17.274 3.897 -4.353 1.00 40.50 212 ASN A C 1
ATOM 1674 O O . ASN A 1 212 ? 17.296 2.783 -4.883 1.00 40.50 212 ASN A O 1
ATOM 1678 N N . LEU A 1 213 ? 16.473 4.864 -4.814 1.00 46.84 213 LEU A N 1
ATOM 1679 C CA . LEU A 1 213 ? 16.006 5.031 -6.166 1.00 46.84 213 LEU A CA 1
ATOM 1680 C C . LEU A 1 213 ? 17.257 4.980 -7.037 1.00 46.84 213 LEU A C 1
ATOM 1682 O O . LEU A 1 213 ? 17.873 5.989 -7.375 1.00 46.84 213 LEU A O 1
ATOM 1686 N N . L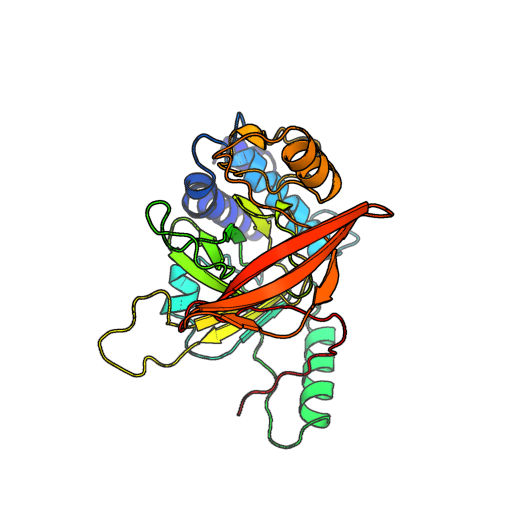YS A 1 214 ? 17.607 3.775 -7.485 1.00 51.25 214 LYS A N 1
ATOM 1687 C CA . LYS A 1 214 ? 18.117 3.616 -8.843 1.00 51.25 214 LYS A CA 1
ATOM 1688 C C . LYS A 1 214 ? 17.031 4.204 -9.736 1.00 51.25 214 LYS A C 1
ATOM 1690 O O . LYS A 1 214 ? 16.123 3.471 -10.121 1.00 51.25 214 LYS A O 1
ATOM 1695 N N . ARG A 1 215 ? 17.057 5.533 -9.900 1.00 59.47 215 ARG A N 1
ATOM 1696 C CA . ARG A 1 215 ? 15.996 6.348 -10.485 1.00 59.47 215 ARG A CA 1
ATOM 1697 C C . ARG A 1 215 ? 15.599 5.660 -11.773 1.00 59.47 215 ARG A C 1
ATOM 1699 O O . ARG A 1 215 ? 16.429 5.511 -12.670 1.00 59.47 215 ARG A O 1
ATOM 1706 N N . ALA A 1 216 ? 14.379 5.133 -11.809 1.00 68.94 216 ALA A N 1
ATOM 1707 C CA . ALA A 1 216 ? 13.841 4.690 -13.073 1.00 68.94 216 ALA A CA 1
ATOM 1708 C C . ALA A 1 216 ? 13.806 5.941 -13.952 1.00 68.94 216 ALA A C 1
ATOM 1710 O O . ALA A 1 216 ? 13.299 6.978 -13.522 1.00 68.94 216 ALA A O 1
ATOM 1711 N N . VAL A 1 217 ? 14.436 5.877 -15.116 1.00 76.88 217 VAL A N 1
ATOM 1712 C CA . VAL A 1 217 ? 14.485 6.993 -16.056 1.00 76.88 217 VAL A CA 1
ATOM 1713 C C . VAL A 1 217 ? 13.324 6.867 -17.034 1.00 76.88 217 VAL A C 1
ATOM 1715 O O . VAL A 1 217 ? 12.945 5.755 -17.414 1.00 76.88 217 VAL A O 1
ATOM 1718 N N . GLY A 1 218 ? 12.740 8.001 -17.418 1.00 82.00 218 GLY A N 1
ATOM 1719 C CA . GLY A 1 218 ? 11.700 8.028 -18.445 1.00 82.00 218 GLY A CA 1
ATOM 1720 C C . GLY A 1 218 ? 12.266 7.649 -19.814 1.00 82.00 218 GLY A C 1
ATOM 1721 O O . GLY A 1 218 ? 13.485 7.630 -20.022 1.00 82.00 218 GLY A O 1
ATOM 1722 N N . VAL A 1 219 ? 11.383 7.383 -20.772 1.00 85.81 219 VAL A N 1
ATOM 1723 C CA . VAL A 1 219 ? 11.743 7.042 -22.159 1.00 85.81 219 VAL A CA 1
ATOM 1724 C C . VAL A 1 219 ? 12.641 8.116 -22.768 1.00 85.81 219 VAL A C 1
ATOM 1726 O O . VAL A 1 219 ? 13.608 7.780 -23.454 1.00 85.81 219 VAL A O 1
ATOM 1729 N N . ARG A 1 220 ? 12.375 9.396 -22.478 1.00 87.00 220 ARG A N 1
ATOM 1730 C CA . ARG A 1 220 ? 13.169 10.514 -23.004 1.00 87.00 220 ARG A CA 1
ATOM 1731 C C . ARG A 1 220 ? 14.606 10.529 -22.506 1.00 87.00 220 ARG A C 1
ATOM 1733 O O . ARG A 1 220 ? 15.541 10.663 -23.295 1.00 87.00 220 ARG A O 1
ATOM 1740 N N . GLU A 1 221 ? 14.786 10.389 -21.201 1.00 85.56 221 GLU A N 1
ATOM 1741 C CA . GLU A 1 221 ? 16.111 10.367 -20.582 1.00 85.56 221 GLU A CA 1
ATOM 1742 C C . GLU A 1 221 ? 16.887 9.114 -21.010 1.00 85.56 221 GLU A C 1
ATOM 1744 O O . GLU A 1 221 ? 18.047 9.209 -21.413 1.00 85.56 221 GLU A O 1
ATOM 1749 N N . ALA A 1 222 ? 16.226 7.952 -21.039 1.00 86.19 222 ALA A N 1
ATOM 1750 C CA . ALA A 1 222 ? 16.816 6.707 -21.522 1.00 86.19 222 ALA A CA 1
ATOM 1751 C C . ALA A 1 222 ? 17.275 6.799 -22.986 1.00 86.19 222 ALA A C 1
ATOM 1753 O O . ALA A 1 222 ? 18.373 6.347 -23.318 1.00 86.19 222 ALA A O 1
ATOM 1754 N N . ALA A 1 223 ? 16.469 7.413 -23.860 1.00 85.12 223 ALA A N 1
ATOM 1755 C CA . ALA A 1 223 ? 16.842 7.641 -25.252 1.00 85.12 223 ALA A CA 1
ATOM 1756 C C . ALA A 1 223 ? 18.104 8.512 -25.361 1.00 85.12 223 ALA A C 1
ATOM 1758 O O . ALA A 1 223 ? 19.011 8.174 -26.125 1.00 85.12 223 ALA A O 1
ATOM 1759 N N . GLY A 1 224 ? 18.209 9.571 -24.550 1.00 84.50 224 GLY A N 1
ATOM 1760 C CA . GLY A 1 224 ? 19.418 10.395 -24.456 1.00 84.50 224 GLY A CA 1
ATOM 1761 C C . GLY A 1 224 ? 20.649 9.590 -24.023 1.00 84.50 224 GLY A C 1
ATOM 1762 O O . GLY A 1 224 ? 21.689 9.639 -24.679 1.00 84.50 224 GLY A O 1
ATOM 1763 N N . LEU A 1 225 ? 20.530 8.769 -22.974 1.00 83.50 225 LEU A N 1
ATOM 1764 C CA . LEU A 1 225 ? 21.635 7.929 -22.483 1.00 83.50 225 LEU A CA 1
ATOM 1765 C C . LEU A 1 225 ? 22.151 6.941 -23.545 1.00 83.50 225 LEU A C 1
ATOM 1767 O O . LEU A 1 225 ? 23.360 6.710 -23.648 1.00 83.50 225 LEU A O 1
ATOM 1771 N N . ILE A 1 226 ? 21.252 6.384 -24.361 1.00 80.50 226 ILE A N 1
ATOM 1772 C CA . ILE A 1 226 ? 21.609 5.479 -25.463 1.00 80.50 226 ILE A CA 1
ATOM 1773 C C . ILE A 1 226 ? 22.293 6.237 -26.602 1.00 80.50 226 ILE A C 1
ATOM 1775 O O . ILE A 1 226 ? 23.297 5.753 -27.133 1.00 80.50 226 ILE A O 1
ATOM 1779 N N . GLN A 1 227 ? 21.796 7.427 -26.958 1.00 80.25 227 GLN A N 1
ATOM 1780 C CA . GLN A 1 227 ? 22.413 8.277 -27.984 1.00 80.25 227 GLN A CA 1
ATOM 1781 C C . GLN A 1 227 ? 23.859 8.636 -27.623 1.00 80.25 227 GLN A C 1
ATOM 1783 O O . GLN A 1 227 ? 24.739 8.582 -28.482 1.00 80.25 227 GLN A O 1
ATOM 1788 N N . HIS A 1 228 ? 24.131 8.898 -26.343 1.00 77.88 228 HIS A N 1
ATOM 1789 C CA . HIS A 1 228 ? 25.474 9.205 -25.848 1.00 77.88 228 HIS A CA 1
ATOM 1790 C C . HIS A 1 228 ? 26.370 7.970 -25.617 1.00 77.88 228 HIS A C 1
ATOM 1792 O O . HIS A 1 228 ? 27.516 8.121 -25.199 1.00 77.88 228 HIS A O 1
ATOM 1798 N N . ARG A 1 229 ? 25.892 6.750 -25.926 1.00 67.25 229 ARG A N 1
ATOM 1799 C CA . ARG A 1 229 ? 26.645 5.477 -25.880 1.00 67.25 229 ARG A CA 1
ATOM 1800 C C . ARG A 1 229 ? 27.470 5.266 -24.603 1.00 67.25 229 ARG A C 1
ATOM 1802 O O . ARG A 1 229 ? 28.598 4.767 -24.666 1.00 67.25 229 ARG A O 1
ATOM 1809 N N . VAL A 1 230 ? 26.908 5.586 -23.439 1.00 68.94 230 VAL A N 1
ATOM 1810 C CA . VAL A 1 230 ? 27.571 5.322 -22.154 1.00 68.94 230 VAL A CA 1
ATOM 1811 C C . VAL A 1 230 ? 27.656 3.804 -21.938 1.00 68.94 230 VAL A C 1
ATOM 1813 O O . VAL A 1 230 ? 26.692 3.152 -21.539 1.00 68.94 230 VAL A O 1
ATOM 1816 N N . ARG A 1 231 ? 28.805 3.202 -22.269 1.00 71.44 231 ARG A N 1
ATOM 1817 C CA . ARG A 1 231 ? 29.005 1.749 -22.169 1.00 71.44 231 ARG A CA 1
ATOM 1818 C C . ARG A 1 231 ? 28.997 1.300 -20.708 1.00 71.44 231 ARG A C 1
ATOM 1820 O O . ARG A 1 231 ? 29.589 1.942 -19.851 1.00 71.44 231 ARG A O 1
ATOM 1827 N N . GLY A 1 232 ? 28.360 0.159 -20.445 1.00 69.50 232 GLY A N 1
ATOM 1828 C CA . GLY A 1 232 ? 28.322 -0.459 -19.114 1.00 69.50 232 GLY A CA 1
ATOM 1829 C C . GLY A 1 232 ? 27.327 0.174 -18.136 1.00 69.50 232 GLY A C 1
ATOM 1830 O O . GLY A 1 232 ? 27.154 -0.356 -17.039 1.00 69.50 232 GLY A O 1
ATOM 1831 N N . LEU A 1 233 ? 26.637 1.252 -18.527 1.00 74.12 233 LEU A N 1
ATOM 1832 C CA . LEU A 1 233 ? 25.615 1.874 -17.695 1.00 74.12 233 LEU A CA 1
ATOM 1833 C C . LEU A 1 233 ? 24.388 0.960 -17.581 1.00 74.12 233 LEU A C 1
ATOM 1835 O O . LEU A 1 233 ? 23.804 0.547 -18.582 1.00 74.12 233 LEU A O 1
ATOM 1839 N N . ARG A 1 234 ? 23.988 0.651 -16.346 1.00 73.06 234 ARG A N 1
ATOM 1840 C CA . ARG A 1 234 ? 22.758 -0.087 -16.041 1.00 73.06 234 ARG A CA 1
ATOM 1841 C C . ARG A 1 234 ? 21.749 0.873 -15.434 1.00 73.06 234 ARG A C 1
ATOM 1843 O O . ARG A 1 234 ? 21.970 1.368 -14.332 1.00 73.06 234 ARG A O 1
ATOM 1850 N N . VAL A 1 235 ? 20.644 1.094 -16.133 1.00 73.94 235 VAL A N 1
ATOM 1851 C CA . VAL A 1 235 ? 19.534 1.931 -15.666 1.00 73.94 235 VAL A CA 1
ATOM 1852 C C . VAL A 1 235 ? 18.248 1.121 -15.585 1.00 73.94 235 VAL A C 1
ATOM 1854 O O . VAL A 1 235 ? 18.071 0.150 -16.321 1.00 73.94 235 VAL A O 1
ATOM 1857 N N . LYS A 1 236 ? 17.354 1.521 -14.682 1.00 76.69 236 LYS A N 1
ATOM 1858 C CA . LYS A 1 236 ? 15.952 1.094 -14.701 1.00 76.69 236 LYS A CA 1
ATOM 1859 C C . LYS A 1 236 ? 15.197 2.069 -15.603 1.00 76.69 236 LYS A C 1
ATOM 1861 O O . LYS A 1 236 ? 15.476 3.261 -15.540 1.00 76.69 236 LYS A O 1
ATOM 1866 N N . VAL A 1 237 ? 14.276 1.595 -16.435 1.00 78.19 237 VAL A N 1
ATOM 1867 C CA . VAL A 1 237 ? 13.522 2.448 -17.371 1.00 78.19 237 VAL A CA 1
ATOM 1868 C C . VAL A 1 237 ? 12.031 2.239 -17.155 1.00 78.19 237 VAL A C 1
ATOM 1870 O O . VAL A 1 237 ? 11.619 1.125 -16.837 1.00 78.19 237 VAL A O 1
ATOM 1873 N N . TYR A 1 238 ? 11.238 3.292 -17.335 1.00 79.88 238 TYR A N 1
ATOM 1874 C CA . TYR A 1 238 ? 9.781 3.218 -17.300 1.00 79.88 238 TYR A CA 1
ATOM 1875 C C . TYR A 1 238 ? 9.129 4.032 -18.418 1.00 79.88 238 TYR A C 1
ATOM 1877 O O . TYR A 1 238 ? 9.731 4.948 -18.977 1.00 79.88 238 TYR A O 1
ATOM 1885 N N . GLY A 1 239 ? 7.895 3.665 -18.756 1.00 79.75 239 GLY A N 1
ATOM 1886 C CA . GLY A 1 239 ? 7.087 4.299 -19.792 1.00 79.75 239 GLY A CA 1
ATOM 1887 C C . GLY A 1 239 ? 5.860 3.457 -20.122 1.00 79.75 239 GLY A C 1
ATOM 1888 O O . GLY A 1 239 ? 5.719 2.335 -19.637 1.00 79.75 239 GLY A O 1
ATOM 1889 N N . GLU A 1 240 ? 4.988 3.990 -20.969 1.00 83.88 240 GLU A N 1
ATOM 1890 C CA . GLU A 1 240 ? 3.800 3.284 -21.449 1.00 83.88 240 GLU A CA 1
ATOM 1891 C C . GLU A 1 240 ? 4.210 2.190 -22.443 1.00 83.88 240 GLU A C 1
ATOM 1893 O O . GLU A 1 240 ? 4.968 2.449 -23.383 1.00 83.88 240 GLU A O 1
ATOM 1898 N N . VAL A 1 241 ? 3.717 0.962 -22.275 1.00 86.19 241 VAL A N 1
ATOM 1899 C CA . VAL A 1 241 ? 3.976 -0.107 -23.248 1.00 86.19 241 VAL A CA 1
ATOM 1900 C C . VAL A 1 241 ? 3.115 0.130 -24.486 1.00 86.19 241 VAL A C 1
ATOM 1902 O O . VAL A 1 241 ? 1.918 -0.115 -24.501 1.00 86.19 241 VAL A O 1
ATOM 1905 N N . SER A 1 242 ? 3.759 0.584 -25.556 1.00 89.12 242 SER A N 1
ATOM 1906 C CA . SER A 1 242 ? 3.122 0.907 -26.839 1.00 89.12 242 SER A CA 1
ATOM 1907 C C . SER A 1 242 ? 3.102 -0.240 -27.848 1.00 89.12 242 SER A C 1
ATOM 1909 O O . SER A 1 242 ? 2.493 -0.123 -28.911 1.00 89.12 242 SER A O 1
ATOM 1911 N N . GLY A 1 243 ? 3.815 -1.326 -27.556 1.00 86.75 243 GLY A N 1
ATOM 1912 C CA . GLY A 1 243 ? 3.865 -2.502 -28.409 1.00 86.75 243 GLY A CA 1
ATOM 1913 C C . GLY A 1 243 ? 4.731 -3.598 -27.811 1.00 86.75 243 GLY A C 1
ATOM 1914 O O . GLY A 1 243 ? 5.797 -3.328 -27.252 1.00 86.75 243 GLY A O 1
ATOM 1915 N N . VAL A 1 244 ? 4.274 -4.835 -27.965 1.00 88.06 244 VAL A N 1
ATOM 1916 C CA . VAL A 1 244 ? 5.000 -6.051 -27.599 1.00 88.06 244 VAL A CA 1
ATOM 1917 C C . VAL A 1 244 ? 5.207 -6.852 -28.876 1.00 88.06 244 VAL A C 1
ATOM 1919 O O . VAL A 1 244 ? 4.270 -7.063 -29.643 1.00 88.06 244 VAL A O 1
ATOM 1922 N N . PHE A 1 245 ? 6.446 -7.248 -29.138 1.00 84.94 245 PHE A N 1
ATOM 1923 C CA . PHE A 1 245 ? 6.809 -8.023 -30.318 1.00 84.94 245 PHE A CA 1
ATOM 1924 C C . PHE A 1 245 ? 6.839 -9.519 -29.983 1.00 84.94 245 PHE A C 1
ATOM 1926 O O . PHE A 1 245 ? 7.020 -9.871 -28.816 1.00 84.94 245 PHE A O 1
ATOM 1933 N N . PRO A 1 246 ? 6.685 -10.404 -30.984 1.00 86.25 246 PRO A N 1
ATOM 1934 C CA . PRO A 1 246 ? 6.702 -11.845 -30.766 1.00 86.25 246 PRO A CA 1
ATOM 1935 C C . PRO A 1 246 ? 7.948 -12.331 -30.019 1.00 86.25 246 PRO A C 1
ATOM 1937 O O . PRO A 1 246 ? 9.038 -11.769 -30.159 1.00 86.25 246 PRO A O 1
ATOM 1940 N N . LEU A 1 247 ? 7.780 -13.416 -29.262 1.00 86.06 247 LEU A N 1
ATOM 1941 C CA . LEU A 1 247 ? 8.884 -14.117 -28.621 1.00 86.06 247 LEU A CA 1
ATOM 1942 C C . LEU A 1 247 ? 9.800 -14.728 -29.688 1.00 86.06 247 LEU A C 1
ATOM 1944 O O . LEU A 1 247 ? 9.369 -15.494 -30.547 1.00 86.06 247 LEU A O 1
ATOM 1948 N N . LEU A 1 248 ? 11.080 -14.404 -29.601 1.00 85.06 248 LEU A N 1
ATOM 1949 C CA . LEU A 1 248 ? 12.157 -14.906 -30.432 1.00 85.06 248 LEU A CA 1
ATOM 1950 C C . LEU A 1 248 ? 12.989 -15.900 -29.624 1.00 85.06 248 LEU A C 1
ATOM 1952 O O . LEU A 1 248 ? 13.345 -15.649 -28.473 1.00 85.06 248 LEU A O 1
ATOM 1956 N N . ASN A 1 249 ? 13.320 -17.030 -30.241 1.00 85.56 249 ASN A N 1
ATOM 1957 C CA . ASN A 1 249 ? 14.234 -18.015 -29.681 1.00 85.56 249 ASN A CA 1
ATOM 1958 C C . ASN A 1 249 ? 15.450 -18.125 -30.601 1.00 85.56 249 ASN A C 1
ATOM 1960 O O . ASN A 1 249 ? 15.343 -18.639 -31.713 1.00 85.56 249 ASN A O 1
ATOM 1964 N N . ILE A 1 250 ? 16.598 -17.613 -30.152 1.00 83.31 250 ILE A N 1
ATOM 1965 C CA . ILE A 1 250 ? 17.862 -17.707 -30.893 1.00 83.31 250 ILE A CA 1
ATOM 1966 C C . ILE A 1 250 ? 18.907 -18.353 -29.994 1.00 83.31 250 ILE A C 1
ATOM 1968 O O . ILE A 1 250 ? 19.130 -17.913 -28.866 1.00 83.31 250 ILE A O 1
ATOM 1972 N N . ALA A 1 251 ? 19.558 -19.400 -30.506 1.00 84.81 251 ALA A N 1
ATOM 1973 C CA . ALA A 1 251 ? 20.609 -20.140 -29.805 1.00 84.81 251 ALA A CA 1
ATOM 1974 C C . ALA A 1 251 ? 20.194 -20.609 -28.390 1.00 84.81 251 ALA A C 1
ATOM 1976 O O . ALA A 1 251 ? 20.980 -20.542 -27.445 1.00 84.81 251 ALA A O 1
ATOM 1977 N N . GLY A 1 252 ? 18.938 -21.047 -28.233 1.00 81.62 252 GLY A N 1
ATOM 1978 C CA . GLY A 1 252 ? 18.401 -21.546 -26.963 1.00 81.62 252 GLY A CA 1
ATOM 1979 C C . GLY A 1 252 ? 18.096 -20.463 -25.924 1.00 81.62 252 GLY A C 1
ATOM 1980 O O . GLY A 1 252 ? 17.804 -20.795 -24.775 1.00 81.62 252 GLY A O 1
ATOM 1981 N N . LYS A 1 253 ? 18.161 -19.179 -26.301 1.00 81.00 253 LYS A N 1
ATOM 1982 C CA . LYS A 1 253 ? 17.770 -18.045 -25.459 1.00 81.00 253 LYS A CA 1
ATOM 1983 C C . LYS A 1 253 ? 16.482 -17.431 -25.989 1.00 81.00 253 LYS A C 1
ATOM 1985 O O . LYS A 1 253 ? 16.403 -17.067 -27.162 1.00 81.00 253 LYS A O 1
ATOM 1990 N N . SER A 1 254 ? 15.514 -17.276 -25.095 1.00 85.06 254 SER A N 1
ATOM 1991 C CA . SER A 1 254 ? 14.236 -16.636 -25.386 1.00 85.06 254 SER A CA 1
ATOM 1992 C C . SER A 1 254 ? 14.300 -15.147 -25.065 1.00 85.06 254 SER A C 1
ATOM 1994 O O . SER A 1 254 ? 14.744 -14.746 -23.987 1.00 85.06 254 SER A O 1
ATOM 1996 N N . PHE A 1 255 ? 13.842 -14.317 -25.989 1.00 86.69 255 PHE A N 1
ATOM 1997 C CA . PHE A 1 255 ? 13.725 -12.879 -25.802 1.00 86.69 255 PHE A CA 1
ATOM 1998 C C . PHE A 1 255 ? 12.539 -12.340 -26.582 1.00 86.69 255 PHE A C 1
ATOM 2000 O O . PHE A 1 255 ? 12.129 -12.916 -27.577 1.00 86.69 255 PHE A O 1
ATOM 2007 N N . PHE A 1 256 ? 11.997 -11.214 -26.161 1.00 88.12 256 PHE A N 1
ATOM 2008 C CA . PHE A 1 256 ? 11.031 -10.460 -26.950 1.00 88.12 256 PHE A CA 1
ATOM 2009 C C . PHE A 1 256 ? 11.417 -8.990 -26.902 1.00 88.12 256 PHE A C 1
ATOM 2011 O O . PHE A 1 256 ? 12.171 -8.554 -26.028 1.00 88.12 256 PHE A O 1
ATOM 2018 N N . CYS A 1 257 ? 10.920 -8.223 -27.862 1.00 86.12 257 CYS A N 1
ATOM 2019 C CA . CYS A 1 257 ? 11.079 -6.780 -27.830 1.00 86.12 257 CYS A CA 1
ATOM 2020 C C . CYS A 1 257 ? 9.814 -6.154 -27.251 1.00 86.12 257 CYS A C 1
ATOM 2022 O O . CYS A 1 257 ? 8.704 -6.593 -27.545 1.00 86.12 257 CYS A O 1
ATOM 2024 N N . LEU A 1 258 ? 9.974 -5.087 -26.484 1.00 90.62 258 LEU A N 1
ATOM 2025 C CA . LEU A 1 258 ? 8.877 -4.205 -26.111 1.00 90.62 258 LEU A CA 1
ATOM 2026 C C . LEU A 1 258 ? 9.231 -2.772 -26.486 1.00 90.62 258 LEU A C 1
ATOM 2028 O O . LEU A 1 258 ? 10.404 -2.408 -26.557 1.00 90.62 258 LEU A O 1
ATOM 2032 N N . ARG A 1 259 ? 8.223 -1.957 -26.770 1.00 90.19 259 ARG A N 1
ATOM 2033 C CA . ARG A 1 259 ? 8.398 -0.540 -27.074 1.00 90.19 259 ARG A CA 1
ATOM 2034 C C . ARG A 1 259 ? 7.753 0.285 -25.978 1.00 90.19 259 ARG A C 1
ATOM 2036 O O . ARG A 1 259 ? 6.532 0.267 -25.840 1.00 90.19 259 ARG A O 1
ATOM 2043 N N . LEU A 1 260 ? 8.562 1.049 -25.258 1.00 89.81 260 LEU A N 1
ATOM 2044 C CA . LEU A 1 260 ? 8.066 2.057 -24.330 1.00 89.81 260 LEU A CA 1
ATOM 2045 C C . LEU A 1 260 ? 7.774 3.366 -25.063 1.00 89.81 260 LEU A C 1
ATOM 2047 O O . LEU A 1 260 ? 8.454 3.685 -26.041 1.00 89.81 260 LEU A O 1
ATOM 2051 N N . ARG A 1 261 ? 6.790 4.121 -24.581 1.00 89.12 261 ARG A N 1
ATOM 2052 C CA . ARG A 1 261 ? 6.378 5.431 -25.086 1.00 89.12 261 ARG A CA 1
ATOM 2053 C C . ARG A 1 261 ? 6.298 6.446 -23.945 1.00 89.12 261 ARG A C 1
ATOM 2055 O O . ARG A 1 261 ? 5.894 6.118 -22.833 1.00 89.12 261 ARG A O 1
ATOM 2062 N N . GLU A 1 262 ? 6.685 7.680 -24.250 1.00 86.50 262 GLU A N 1
ATOM 2063 C CA . GLU A 1 262 ? 6.458 8.867 -23.422 1.00 86.50 262 GLU A CA 1
ATOM 2064 C C . GLU A 1 262 ? 6.171 10.055 -24.350 1.00 86.50 262 GLU A C 1
ATOM 2066 O O . GLU A 1 262 ? 7.068 10.601 -25.007 1.00 86.50 262 GLU A O 1
ATOM 2071 N N . GLY A 1 263 ? 4.892 10.423 -24.470 1.00 84.88 263 GLY A N 1
ATOM 2072 C CA . GLY A 1 263 ? 4.439 11.379 -25.479 1.00 84.88 263 GLY A CA 1
ATOM 2073 C C . GLY A 1 263 ? 4.800 10.912 -26.894 1.00 84.88 263 GLY A C 1
ATOM 2074 O O . GLY A 1 263 ? 4.415 9.825 -27.317 1.00 84.88 263 GLY A O 1
ATOM 2075 N N . LEU A 1 264 ? 5.569 11.727 -27.624 1.00 84.88 264 LEU A N 1
ATOM 2076 C CA . LEU A 1 264 ? 6.021 11.416 -28.988 1.00 84.88 264 LEU A CA 1
ATOM 2077 C C . LEU A 1 264 ? 7.292 10.555 -29.045 1.00 84.88 264 LEU A C 1
ATOM 2079 O O . LEU A 1 264 ? 7.702 10.144 -30.129 1.00 84.88 264 LEU A O 1
ATOM 2083 N N . GLN A 1 265 ? 7.950 10.309 -27.910 1.00 86.94 265 GLN A N 1
ATOM 2084 C CA . GLN A 1 265 ? 9.193 9.544 -27.886 1.00 86.94 265 GLN A CA 1
ATOM 2085 C C . GLN A 1 265 ? 8.927 8.067 -27.635 1.00 86.94 265 GLN A C 1
ATOM 2087 O O . GLN A 1 265 ? 8.029 7.703 -26.878 1.00 86.94 265 GLN A O 1
ATOM 2092 N N . THR A 1 266 ? 9.736 7.214 -28.263 1.00 90.31 266 THR A N 1
ATOM 2093 C CA . THR A 1 266 ? 9.649 5.763 -28.097 1.00 90.31 266 THR A CA 1
ATOM 2094 C C . THR A 1 266 ? 11.017 5.145 -27.879 1.00 90.31 266 THR A C 1
ATOM 2096 O O . THR A 1 266 ? 11.980 5.546 -28.533 1.00 90.31 266 THR A O 1
ATOM 2099 N N . LEU A 1 267 ? 11.079 4.117 -27.038 1.00 88.50 267 LEU A N 1
ATOM 2100 C CA . LEU A 1 267 ? 12.293 3.367 -26.752 1.00 88.50 267 LEU A CA 1
ATOM 2101 C C . LEU A 1 267 ? 12.061 1.863 -26.956 1.00 88.50 267 LEU A C 1
ATOM 2103 O O . LEU A 1 267 ? 11.247 1.277 -26.239 1.00 88.50 267 LEU A O 1
ATOM 2107 N N . PRO A 1 268 ? 12.768 1.214 -27.898 1.00 88.44 268 PRO A N 1
ATOM 2108 C CA . PRO A 1 268 ? 12.761 -0.237 -28.001 1.00 88.44 268 PRO A CA 1
ATOM 2109 C C . PRO A 1 268 ? 13.639 -0.853 -26.904 1.00 88.44 268 PRO A C 1
ATOM 2111 O O . PRO A 1 268 ? 14.790 -0.460 -26.716 1.00 88.44 268 PRO A O 1
ATOM 2114 N N . LEU A 1 269 ? 13.106 -1.851 -26.209 1.00 85.56 269 LEU A N 1
ATOM 2115 C CA . LEU A 1 269 ? 13.807 -2.643 -25.208 1.00 85.56 269 LEU A CA 1
ATOM 2116 C C . LEU A 1 269 ? 13.818 -4.111 -25.628 1.00 85.56 269 LEU A C 1
ATOM 2118 O O . LEU A 1 269 ? 12.790 -4.663 -26.015 1.00 85.56 269 LEU A O 1
ATOM 2122 N N . LEU A 1 270 ? 14.988 -4.738 -25.526 1.00 85.44 270 LEU A N 1
ATOM 2123 C CA . LEU A 1 270 ? 15.157 -6.177 -25.687 1.00 85.44 270 LEU A CA 1
ATOM 2124 C C . LEU A 1 270 ? 15.066 -6.835 -24.310 1.00 85.44 270 LEU A C 1
ATOM 2126 O O . LEU A 1 270 ? 15.916 -6.596 -23.451 1.00 85.44 270 LEU A O 1
ATOM 2130 N N . VAL A 1 271 ? 14.057 -7.672 -24.105 1.00 83.75 271 VAL A N 1
ATOM 2131 C CA . VAL A 1 271 ? 13.828 -8.366 -22.838 1.00 83.75 271 VAL A CA 1
ATOM 2132 C C . VAL A 1 271 ? 14.246 -9.816 -22.976 1.00 83.75 271 VAL A C 1
ATOM 2134 O O . VAL A 1 271 ? 13.770 -10.526 -23.855 1.00 83.75 271 VAL A O 1
ATOM 2137 N N . THR A 1 272 ? 15.140 -10.266 -22.097 1.00 79.00 272 THR A N 1
ATOM 2138 C CA . THR A 1 272 ? 15.538 -11.677 -22.022 1.00 79.00 272 THR A CA 1
ATOM 2139 C C . THR A 1 272 ? 14.618 -12.407 -21.054 1.00 79.00 272 THR A C 1
ATOM 2141 O O . THR A 1 272 ? 14.516 -12.013 -19.894 1.00 79.00 272 THR A O 1
ATOM 2144 N N . VAL A 1 273 ? 13.983 -13.482 -21.514 1.00 73.94 273 VAL A N 1
ATOM 2145 C CA . VAL A 1 273 ? 13.110 -14.322 -20.691 1.00 73.94 273 VAL A CA 1
ATOM 2146 C C . VAL A 1 273 ? 13.965 -15.409 -20.047 1.00 73.94 273 VAL A C 1
ATOM 2148 O O . VAL A 1 273 ? 14.607 -16.198 -20.746 1.00 73.94 273 VAL A O 1
ATOM 2151 N N . ARG A 1 274 ? 13.997 -15.456 -18.714 1.00 63.12 274 ARG A N 1
ATOM 2152 C CA . ARG A 1 274 ? 14.507 -16.627 -17.987 1.00 63.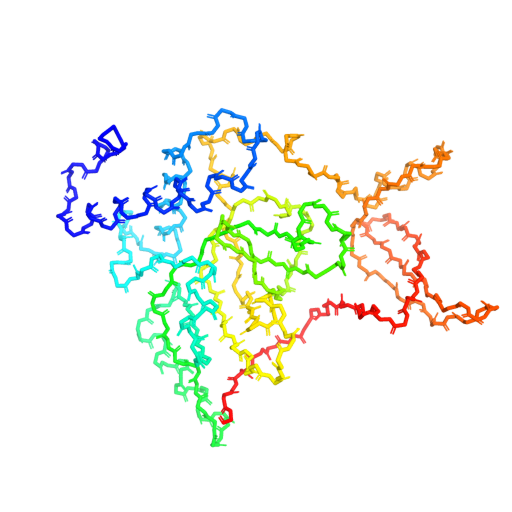12 274 ARG A CA 1
ATOM 2153 C C . ARG A 1 274 ? 13.343 -17.588 -17.753 1.00 63.12 274 ARG A C 1
ATOM 2155 O O . ARG A 1 274 ? 12.204 -17.146 -17.652 1.00 63.12 274 ARG A O 1
ATOM 2162 N N . ARG A 1 275 ? 13.633 -18.893 -17.690 1.00 47.88 275 ARG A N 1
ATOM 2163 C CA . ARG A 1 275 ? 12.621 -19.960 -17.556 1.00 47.88 275 ARG A CA 1
ATOM 2164 C C . ARG A 1 275 ? 11.721 -19.818 -16.316 1.00 47.88 275 ARG A C 1
ATOM 2166 O O . ARG A 1 275 ? 10.640 -20.386 -16.332 1.00 47.88 275 ARG A O 1
ATOM 2173 N N . ASP A 1 276 ? 12.112 -18.980 -15.353 1.00 43.75 276 ASP A N 1
ATOM 2174 C CA . ASP A 1 276 ? 11.417 -18.791 -14.075 1.00 43.75 276 ASP A CA 1
ATOM 2175 C C . ASP A 1 276 ? 10.906 -17.347 -13.869 1.00 43.75 276 ASP A C 1
ATOM 2177 O O . ASP A 1 276 ? 10.596 -16.952 -12.751 1.00 43.75 276 ASP A O 1
ATOM 2181 N N . THR A 1 277 ? 10.870 -16.506 -14.914 1.00 40.31 277 THR A N 1
ATOM 2182 C CA . THR A 1 277 ? 10.422 -15.104 -14.790 1.00 40.31 277 THR A CA 1
ATOM 2183 C C . THR A 1 277 ? 9.062 -14.910 -15.444 1.00 40.31 277 THR A C 1
ATOM 2185 O O . THR A 1 277 ? 8.959 -14.795 -16.667 1.00 40.31 277 THR A O 1
ATOM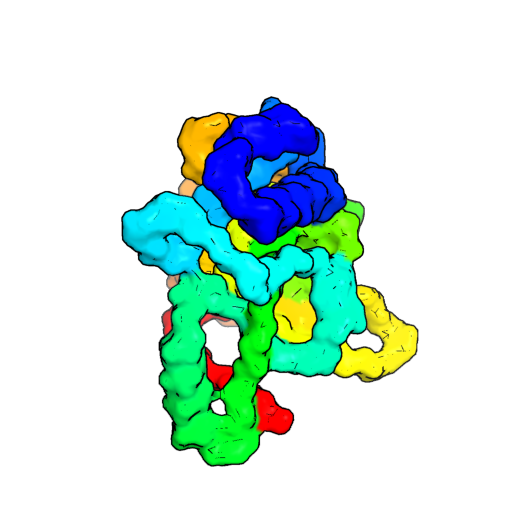 2188 N N . THR A 1 278 ? 8.018 -14.837 -14.625 1.00 39.00 278 THR A N 1
ATOM 2189 C CA . THR A 1 278 ? 6.698 -14.364 -15.046 1.00 39.00 278 THR A CA 1
ATOM 2190 C C . THR A 1 278 ? 6.792 -12.867 -15.324 1.00 39.00 278 THR A C 1
ATOM 2192 O O . THR A 1 278 ? 7.216 -12.093 -14.470 1.00 39.00 278 THR A O 1
ATOM 2195 N N . ILE A 1 279 ? 6.434 -12.444 -16.534 1.00 41.09 279 ILE A N 1
ATOM 2196 C CA . ILE A 1 279 ? 6.375 -11.025 -16.894 1.00 41.09 279 ILE A CA 1
ATOM 2197 C C . ILE A 1 279 ? 4.935 -10.589 -16.696 1.00 41.09 279 ILE A C 1
ATOM 2199 O O . ILE A 1 279 ? 4.075 -10.876 -17.526 1.00 41.09 279 ILE A O 1
ATOM 2203 N N . THR A 1 280 ? 4.667 -9.938 -15.571 1.00 39.44 280 THR A N 1
ATOM 2204 C CA . THR A 1 280 ? 3.365 -9.343 -15.284 1.00 39.44 280 THR A CA 1
ATOM 2205 C C . THR A 1 280 ? 3.251 -8.015 -16.032 1.00 39.44 280 THR A C 1
ATOM 2207 O O . THR A 1 280 ? 3.986 -7.061 -15.788 1.00 39.44 280 THR A O 1
ATOM 2210 N N . GLY A 1 281 ? 2.352 -7.974 -17.014 1.00 35.22 281 GLY A N 1
ATOM 2211 C CA . GLY A 1 281 ? 1.911 -6.749 -17.672 1.00 35.22 281 GLY A CA 1
ATOM 2212 C C . GLY A 1 281 ? 0.445 -6.521 -17.332 1.00 35.22 281 GLY A C 1
ATOM 2213 O O . GLY A 1 281 ? -0.388 -7.363 -17.660 1.00 35.22 281 GLY A O 1
ATOM 2214 N N . HIS A 1 282 ? 0.128 -5.407 -16.675 1.00 36.31 282 HIS A N 1
ATOM 2215 C CA . HIS A 1 282 ? -1.258 -5.022 -16.424 1.00 36.31 282 HIS A CA 1
ATOM 2216 C C . HIS A 1 282 ? -1.798 -4.285 -17.653 1.00 36.31 282 HIS A C 1
ATOM 2218 O O . HIS A 1 282 ? -1.317 -3.209 -18.005 1.00 36.31 282 HIS A O 1
ATOM 2224 N N . GLY A 1 283 ? -2.766 -4.899 -18.335 1.00 27.62 283 GLY A N 1
ATOM 2225 C CA . GLY A 1 283 ? -3.646 -4.198 -19.263 1.00 27.62 283 GLY A CA 1
ATOM 2226 C C . GLY A 1 283 ? -4.777 -3.545 -18.473 1.00 27.62 283 GLY A C 1
ATOM 2227 O O . GLY A 1 283 ? -5.470 -4.234 -17.722 1.00 27.62 283 GLY A O 1
ATOM 2228 N N . GLU A 1 284 ? -4.947 -2.232 -18.622 1.00 30.52 284 GLU A N 1
ATOM 2229 C CA . GLU A 1 284 ? -6.136 -1.516 -18.156 1.00 30.52 284 GLU A CA 1
ATOM 2230 C C . GLU A 1 284 ? -7.345 -1.982 -18.970 1.00 30.52 284 GLU A C 1
ATOM 2232 O O . GLU A 1 284 ? -7.502 -1.596 -20.120 1.00 30.52 284 GLU A O 1
ATOM 2237 N N . GLU A 1 285 ? -8.141 -2.872 -18.381 1.00 29.89 285 GLU A N 1
ATOM 2238 C CA . GLU A 1 285 ? -9.601 -2.974 -18.524 1.00 29.89 285 GLU A CA 1
ATOM 2239 C C . GLU A 1 285 ? -10.052 -4.239 -17.794 1.00 29.89 285 GLU A C 1
ATOM 2241 O O . GLU A 1 285 ? -10.208 -5.290 -18.412 1.00 29.89 285 GLU A O 1
ATOM 2246 N N . ARG A 1 286 ? -10.241 -4.175 -16.469 1.00 29.59 286 ARG A N 1
ATOM 2247 C CA . ARG A 1 286 ? -11.005 -5.202 -15.741 1.00 29.59 286 ARG A CA 1
ATOM 2248 C C . ARG A 1 286 ? -11.753 -4.589 -14.565 1.00 29.59 286 ARG A C 1
ATOM 2250 O O . ARG A 1 286 ? -11.154 -4.133 -13.597 1.00 29.59 286 ARG A O 1
ATOM 2257 N N . HIS A 1 287 ? -13.078 -4.620 -14.662 1.00 24.48 287 HIS A N 1
ATOM 2258 C CA . HIS A 1 287 ? -13.956 -4.628 -13.501 1.00 24.48 287 HIS A CA 1
ATOM 2259 C C . HIS A 1 287 ? -13.714 -5.948 -12.767 1.00 24.48 287 HIS A C 1
ATOM 2261 O O . HIS A 1 287 ? -13.986 -7.016 -13.315 1.00 24.48 287 HIS A O 1
ATOM 2267 N N . TYR A 1 288 ? -13.159 -5.887 -11.561 1.00 32.34 288 TYR A N 1
ATOM 2268 C CA . TYR A 1 288 ? -12.962 -7.075 -10.744 1.00 32.34 288 TYR A CA 1
ATOM 2269 C C . TYR A 1 288 ? -14.139 -7.241 -9.782 1.00 32.34 288 TYR A C 1
ATOM 2271 O O . TYR A 1 288 ? -14.368 -6.401 -8.914 1.00 32.34 288 TYR A O 1
ATOM 2279 N N . HIS A 1 289 ? -14.866 -8.344 -9.939 1.00 30.53 289 HIS A N 1
ATOM 2280 C CA . HIS A 1 289 ? -15.740 -8.896 -8.910 1.00 30.53 289 HIS A CA 1
ATOM 2281 C C . HIS A 1 289 ? -15.039 -10.149 -8.376 1.00 30.53 289 HIS A C 1
ATOM 2283 O O . HIS A 1 289 ? -14.844 -11.102 -9.132 1.00 30.53 289 HIS A O 1
ATOM 2289 N N . TYR A 1 290 ? -14.596 -10.112 -7.119 1.00 38.16 290 TYR A N 1
ATOM 2290 C CA . TYR A 1 290 ? -13.915 -11.228 -6.457 1.00 38.16 290 TYR A CA 1
ATOM 2291 C C . TYR A 1 290 ? -14.851 -11.947 -5.490 1.00 38.16 290 TYR A C 1
ATOM 2293 O O . TYR A 1 290 ? -15.745 -11.334 -4.908 1.00 38.16 290 TYR A O 1
ATOM 2301 N N . TRP A 1 291 ? -14.597 -13.242 -5.316 1.00 37.22 291 TRP A N 1
ATOM 2302 C CA . TRP A 1 291 ? -15.481 -14.203 -4.671 1.00 37.22 291 TRP A CA 1
ATOM 2303 C C . TRP A 1 291 ? -14.676 -15.230 -3.881 1.00 37.22 291 TRP A C 1
ATOM 2305 O O . TRP A 1 291 ? -13.679 -15.734 -4.403 1.00 37.22 291 TRP A O 1
ATOM 2315 N N . SER A 1 292 ? -15.112 -15.574 -2.667 1.00 29.89 292 SER A N 1
ATOM 2316 C CA . SER A 1 292 ? -14.589 -16.748 -1.954 1.00 29.89 292 SER A CA 1
ATOM 2317 C C . SER A 1 292 ? -15.322 -18.011 -2.409 1.00 29.89 292 SER A C 1
ATOM 2319 O O . SER A 1 292 ? -16.546 -17.978 -2.551 1.00 29.89 292 SER A O 1
ATOM 2321 N N . GLN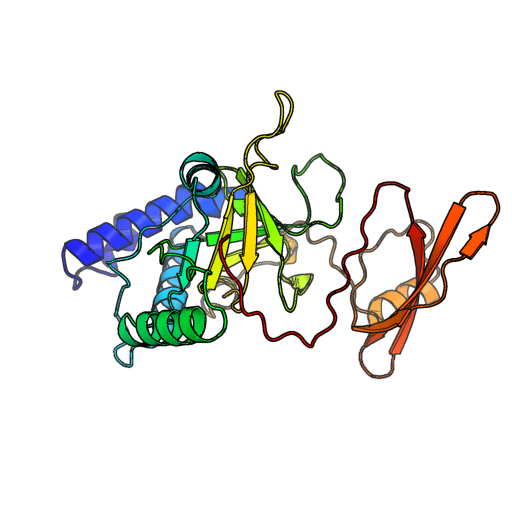 A 1 293 ? -14.571 -19.096 -2.639 1.00 30.11 293 GLN A N 1
ATOM 2322 C CA . GLN A 1 293 ? -15.108 -20.464 -2.742 1.00 30.11 293 GLN A CA 1
ATOM 2323 C C . GLN A 1 293 ? -15.414 -21.036 -1.359 1.00 30.11 293 GLN A C 1
ATOM 2325 O O . GLN A 1 293 ? -14.760 -20.576 -0.390 1.00 30.11 293 GLN A O 1
#

Secondary structure (DSSP, 8-state):
-HHHHGGGTTS-HHHHHHHHHHHHHIIIIIGGGGGGGGTT--HHHHHHHHHHHHHHHHT-SSTT---TT-EEE-HHHHHHH--S-EEEETT--HHHHHHHHHHHHHHSTT-BPPPB--EEEEEEEES-SSSSSPP-S--EEEETTEEEEEEESS--GGGBT-EEEE-EEEEEEPP--STT--GGGSEEEEE-S--EEGGG-TT----TTTS----EEPHHHHHHHHHTT-TT---EE--EEEEEPPPEEETTEEEEEEEEEETTEEEEEEEEEPTT-------S-------B-

Foldseek 3Di:
DVVLCVVVPVDDPLVSVQLVQLLCCLVPWAVVLLPVQQPPDDSSLLSVLVLVVLQVLLVDPDDPDHPSVADEDHPLRCLPPVPAKAKAASNDDPVRVVVLQVVLCVVDPPFGDHHYDRYKYKFAWAQDQDPPDDRQRFIWGGIPNGIETEDEQDDDPLRHSFIWTQRIKIKHADDPPDDDDDSRNGTYMYSPDDTHTSQPPPVGDRRVVSRPCLPADELVVVVVCVVVVPPPDDGHHDADFPDKADWDADPNWIWTWTWGDDPPGIDIDIGTDDPPRDDDDNDPDDDDSDTDD

Sequence (293 aa):
MDSFMANFRERSEVEREWLQELFVFVRDNLYPVLGPSTGTVSPEQLSLAMIRRVEQAVGSSCARSLPLSYRLISVSELVTWQRTPCCSNLTWSTAQHREWVREAEQALPNHEALPRANLLLIGCLSDRCDPERSCDGAWRVRDATGTVHCELLSPSPLWLGLPFLFPCWNYIPQLATGKDQEVEDRGYLELVGCPLALTSDPEMTFNPAGVNLKRAVGVREAAGLIQHRVRGLRVKVYGEVSGVFPLLNIAGKSFFCLRLREGLQTLPLLVTVRRDTTITGHGEERHYHYWSQ

Radius of gyration: 21.38 Å; chains: 1; bounding box: 56×49×56 Å

pLDDT: mean 78.45, std 17.36, range [24.48, 96.38]